Protein AF-A0A081FVK1-F1 (afdb_monomer)

Sequence (205 aa):
MLDRLCRQIAADLSSNRDADVAIDTLIVLAGEDRDAGVCQRLLAALESSSSTSDQTDCDQPPDWQ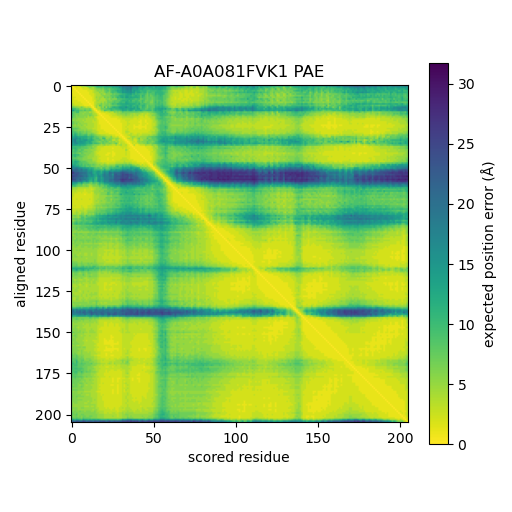GVLQRLEQIEGVFICAPLKGLRKRHLRKGGDRGMRQGRKLWRRVRKTEEVEALHDWRKAVKRSFYQSQLLSDGESGDKDLKALGGCLGDLHDLDMLEQRLNERRRLYWLEDLQWVLPRLQRRRRDLLAQARKLGGRIYFN

Nearest PDB structures (foldseek):
  4k0d-assembly1_B  TM=4.078E-01  e=1.618E+00  Anaeromyxobacter dehalogenans 2CP-C
  5xsj-assembly1_L  TM=3.860E-01  e=2.249E+00  Clostridium beijerinckii NCIMB 8052
  5h5m-assembly2_B  TM=2.829E-01  e=1.778E+00  Caenorhabditis elegans
  8ub3-assembly1_A  TM=2.217E-01  e=1.696E+00  synthetic construct
  1l7c-assembly1_A  TM=1.903E-01  e=3.775E+00  Mus musculus

Solvent-accessible surface area (backbone atoms only — not comparable to full-atom values): 11237 Å² total; per-residue (Å²): 109,67,72,58,49,54,50,49,52,46,59,65,57,38,71,70,49,58,52,51,46,38,51,53,48,49,48,64,69,36,54,89,49,43,84,37,70,57,44,47,53,52,48,52,50,53,51,54,50,55,58,64,81,25,80,86,65,65,85,53,75,62,64,56,67,60,46,49,54,49,50,53,53,50,49,55,52,58,75,69,47,87,59,83,87,72,49,73,67,58,55,49,54,50,49,55,48,35,52,52,50,30,44,54,31,50,59,46,37,76,73,66,68,42,68,68,44,48,51,52,30,33,53,35,32,45,53,45,25,54,52,37,14,71,73,34,90,65,81,57,41,50,64,64,41,47,52,34,33,46,35,42,45,55,44,49,45,48,54,50,37,53,49,53,52,60,79,46,43,88,80,51,58,70,68,46,51,65,58,46,51,60,50,52,55,50,53,44,52,54,37,50,55,51,30,52,53,44,49,46,53,75,62,70,103

Mean predicted aligned error: 6.51 Å

Radius of gyration: 20.15 Å; Cα contacts (8 Å, |Δi|>4): 140; chains: 1; bounding box: 45×27×54 Å

Foldseek 3Di:
DLVVLVVVLCVLVPLVVLLVLLLVLLCVLCPVPCPPPLNVLVNVLSVVVSVPVDVVPPVPRRPVVSNVVSVVVNVVCVVPPPCDPDDPVVLVVVLVVLLVQLLVLLVVCVPPVDPVSLVSNLVSLVVNQVSQCVVVVNPDGDPLSVVLNVLSVSLNSLVSSVVVCVVPVVSHDPVSCVVRVVSSVVSNVVSSVVSSVSSCVSNPD

Organism: NCBI:txid1232683

Secondary structure (DSSP, 8-state):
-HHHHHHHHHHHHHHHHHHHHHHHHHHHHHGGGGGSHHHHHHHHHHHHHHHHS-TTTTSSPP-HHHHHHHHHHHHHHHHT---TT--HHHHHHHHHHHHHHHHHHHHHHHHH--HHHHHHHHHHHHHHHHHHHHHTTTT---HHHHHHHHHHHHHHHHHHHHHHHHHTGGGS-HHHHHHHHHHHHHHHHHHHHHHHHHHHHHHH-

Structure (mmCIF, N/CA/C/O backbone):
data_AF-A0A081FVK1-F1
#
_entry.id   AF-A0A081FVK1-F1
#
loop_
_atom_site.group_PDB
_atom_site.id
_atom_site.type_symbol
_atom_site.label_atom_id
_atom_site.label_alt_id
_atom_site.label_comp_id
_atom_site.label_asym_id
_atom_site.label_entity_id
_atom_site.label_seq_id
_atom_site.pdbx_PDB_ins_code
_atom_site.Cartn_x
_atom_site.Cartn_y
_atom_site.Cartn_z
_atom_site.occupancy
_atom_site.B_iso_or_equiv
_atom_site.auth_seq_id
_atom_site.auth_comp_id
_atom_site.auth_asym_id
_atom_site.auth_atom_id
_atom_site.pdbx_PDB_model_num
ATOM 1 N N . MET A 1 1 ? 21.073 -11.963 -7.057 1.00 71.06 1 MET A N 1
ATOM 2 C CA . MET A 1 1 ? 21.978 -11.069 -6.306 1.00 71.06 1 MET A CA 1
ATOM 3 C C . MET A 1 1 ? 21.295 -9.743 -5.982 1.00 71.06 1 MET A C 1
ATOM 5 O O . MET A 1 1 ? 20.954 -9.566 -4.825 1.00 71.06 1 MET A O 1
ATOM 9 N N . LEU A 1 2 ? 20.986 -8.887 -6.967 1.00 81.38 2 LEU A N 1
ATOM 10 C CA . LEU A 1 2 ? 20.358 -7.570 -6.742 1.00 81.38 2 LEU A CA 1
ATOM 11 C C . LEU A 1 2 ? 19.044 -7.622 -5.931 1.00 81.38 2 LEU A C 1
ATOM 13 O O . LEU A 1 2 ? 18.919 -6.929 -4.934 1.00 81.38 2 LEU A O 1
ATOM 17 N N . ASP A 1 3 ? 18.107 -8.511 -6.289 1.00 83.19 3 ASP A N 1
ATOM 18 C CA . ASP A 1 3 ? 16.835 -8.683 -5.554 1.00 83.19 3 ASP A CA 1
ATOM 19 C C . ASP A 1 3 ? 17.050 -9.048 -4.073 1.00 83.19 3 ASP A C 1
ATOM 21 O O . ASP A 1 3 ? 16.337 -8.557 -3.206 1.00 83.19 3 ASP A O 1
ATOM 25 N N . ARG A 1 4 ? 18.082 -9.845 -3.768 1.00 85.56 4 ARG A N 1
ATOM 26 C CA . ARG A 1 4 ? 18.440 -10.203 -2.388 1.00 85.56 4 ARG A CA 1
ATOM 27 C C . ARG A 1 4 ? 18.993 -8.997 -1.626 1.00 85.56 4 ARG A C 1
ATOM 29 O O . ARG A 1 4 ? 18.578 -8.783 -0.497 1.00 85.56 4 ARG A O 1
ATOM 36 N N . LEU A 1 5 ? 19.882 -8.212 -2.242 1.00 85.56 5 LEU A N 1
ATOM 37 C CA . LEU A 1 5 ? 20.442 -7.000 -1.628 1.00 85.56 5 LEU A CA 1
ATOM 38 C C . LEU A 1 5 ? 19.348 -5.966 -1.335 1.00 85.56 5 LEU A C 1
ATOM 40 O O . LEU A 1 5 ? 19.276 -5.459 -0.221 1.00 85.56 5 LEU A O 1
ATOM 44 N N . CYS A 1 6 ? 18.443 -5.724 -2.291 1.00 85.12 6 CYS A N 1
ATOM 45 C CA . CYS A 1 6 ? 17.310 -4.820 -2.090 1.00 85.12 6 CYS A CA 1
ATOM 46 C C . CYS A 1 6 ? 16.357 -5.309 -0.990 1.00 85.12 6 CYS A C 1
ATOM 48 O O . CYS A 1 6 ? 15.855 -4.495 -0.224 1.00 85.12 6 CYS A O 1
ATOM 50 N N . ARG A 1 7 ? 16.104 -6.623 -0.894 1.00 84.69 7 ARG A N 1
ATOM 51 C CA . ARG A 1 7 ? 15.285 -7.194 0.189 1.00 84.69 7 ARG A CA 1
ATOM 52 C C . ARG A 1 7 ? 15.945 -7.059 1.550 1.00 84.69 7 ARG A C 1
ATOM 54 O O . ARG A 1 7 ? 15.236 -6.798 2.508 1.00 84.69 7 ARG A O 1
ATOM 61 N N . GLN A 1 8 ? 17.262 -7.233 1.620 1.00 83.81 8 GLN A N 1
ATOM 62 C CA . GLN A 1 8 ? 17.999 -7.088 2.868 1.00 83.81 8 GLN A CA 1
ATOM 63 C C . GLN A 1 8 ? 17.937 -5.639 3.355 1.00 83.81 8 GLN A C 1
ATOM 65 O O . GLN A 1 8 ? 17.451 -5.411 4.448 1.00 83.81 8 GLN A O 1
ATOM 70 N N . ILE A 1 9 ? 18.271 -4.666 2.493 1.00 84.56 9 ILE A N 1
ATOM 71 C CA . ILE A 1 9 ? 18.132 -3.235 2.820 1.00 84.56 9 ILE A CA 1
ATOM 72 C C . ILE A 1 9 ? 16.696 -2.903 3.247 1.00 84.56 9 ILE A C 1
ATOM 74 O O . ILE A 1 9 ? 16.495 -2.160 4.197 1.00 84.56 9 ILE A O 1
ATOM 78 N N . ALA A 1 10 ? 15.687 -3.443 2.555 1.00 82.56 10 ALA A N 1
ATOM 79 C CA . ALA A 1 10 ? 14.297 -3.214 2.933 1.00 82.56 10 ALA A CA 1
ATOM 80 C C . ALA A 1 10 ? 13.971 -3.779 4.324 1.00 82.56 10 ALA A C 1
ATOM 82 O O . ALA A 1 10 ? 13.286 -3.100 5.076 1.00 82.56 10 ALA A O 1
ATOM 83 N N . ALA A 1 11 ? 14.464 -4.975 4.662 1.00 78.81 11 ALA A N 1
ATOM 84 C CA . ALA A 1 11 ? 14.271 -5.587 5.975 1.00 78.81 11 ALA A CA 1
ATOM 85 C C . ALA A 1 11 ? 14.956 -4.782 7.089 1.00 78.81 11 ALA A C 1
ATOM 87 O O . ALA A 1 11 ? 14.349 -4.540 8.126 1.00 78.81 11 ALA A O 1
ATOM 88 N N . ASP A 1 12 ? 16.174 -4.297 6.834 1.00 76.50 12 ASP A N 1
ATOM 89 C CA . ASP A 1 12 ? 16.948 -3.490 7.788 1.00 76.50 12 ASP A CA 1
ATOM 90 C C . ASP A 1 12 ? 16.293 -2.120 8.077 1.00 76.50 12 ASP A C 1
ATOM 92 O O . ASP A 1 12 ? 16.660 -1.443 9.032 1.00 76.50 12 ASP A O 1
ATOM 96 N N . LEU A 1 13 ? 15.339 -1.690 7.240 1.00 77.19 13 LEU A N 1
ATOM 97 C CA . LEU A 1 13 ? 14.648 -0.399 7.339 1.00 77.19 13 LEU A CA 1
ATOM 98 C C . LEU A 1 13 ? 13.138 -0.524 7.632 1.00 77.19 13 LEU A C 1
ATOM 100 O O . LEU A 1 13 ? 12.478 0.498 7.824 1.00 77.19 13 LEU A O 1
ATOM 104 N N . SER A 1 14 ? 12.555 -1.731 7.613 1.00 70.44 14 SER A N 1
ATOM 105 C CA . SER A 1 14 ? 11.092 -1.910 7.619 1.00 70.44 14 SER A CA 1
ATOM 106 C C . SER A 1 14 ? 10.449 -1.931 9.003 1.00 70.44 14 SER A C 1
ATOM 108 O O . SER A 1 14 ? 9.295 -1.526 9.114 1.00 70.44 14 SER A O 1
ATOM 110 N N . SER A 1 15 ? 11.158 -2.378 10.044 1.00 64.31 15 SER A N 1
ATOM 111 C CA . SER A 1 15 ? 10.588 -2.562 11.393 1.00 64.31 15 SER A CA 1
ATOM 112 C C . SER A 1 15 ? 9.990 -1.269 11.953 1.00 64.31 15 SER A C 1
ATOM 114 O O . SER A 1 15 ? 8.821 -1.244 12.336 1.00 64.31 15 SER A O 1
ATOM 116 N N . ASN A 1 16 ? 10.739 -0.166 11.874 1.00 66.25 16 ASN A N 1
ATOM 117 C CA . ASN A 1 16 ? 10.268 1.145 12.330 1.00 66.25 16 ASN A CA 1
ATOM 118 C C . ASN A 1 16 ? 9.110 1.664 11.462 1.00 66.25 16 ASN A C 1
ATOM 120 O O . ASN A 1 16 ? 8.178 2.296 11.952 1.00 66.25 16 ASN A O 1
ATOM 124 N N . ARG A 1 17 ? 9.119 1.341 10.164 1.00 76.69 17 ARG A N 1
ATOM 125 C CA . ARG A 1 17 ? 8.126 1.851 9.217 1.00 76.69 17 ARG A CA 1
ATOM 126 C C . ARG A 1 17 ? 6.745 1.230 9.411 1.00 76.69 17 ARG A C 1
ATOM 128 O O . ARG A 1 17 ? 5.752 1.942 9.289 1.00 76.69 17 ARG A O 1
ATOM 135 N N . ASP A 1 18 ? 6.665 -0.069 9.674 1.00 78.19 18 ASP A N 1
ATOM 136 C CA . ASP A 1 18 ? 5.376 -0.762 9.801 1.00 78.19 18 ASP A CA 1
ATOM 137 C C . ASP A 1 18 ? 4.629 -0.335 11.075 1.00 78.19 18 ASP A C 1
ATOM 139 O O . ASP A 1 18 ? 3.395 -0.247 11.086 1.00 78.19 18 ASP A O 1
ATOM 143 N N . ALA A 1 19 ? 5.376 -0.011 12.136 1.00 79.81 19 ALA A N 1
ATOM 144 C CA . ALA A 1 19 ? 4.831 0.551 13.362 1.00 79.81 19 ALA A CA 1
ATOM 145 C C . ALA A 1 19 ? 4.172 1.917 13.126 1.00 79.81 19 ALA A C 1
ATOM 147 O O . ALA A 1 19 ? 3.000 2.089 13.478 1.00 79.81 19 ALA A O 1
ATOM 148 N N . ASP A 1 20 ? 4.899 2.830 12.477 1.00 84.38 20 ASP A N 1
ATOM 149 C CA . ASP A 1 20 ? 4.420 4.168 12.124 1.00 84.38 20 ASP A CA 1
ATOM 150 C C . ASP A 1 20 ? 3.196 4.100 11.205 1.00 84.38 20 ASP A C 1
ATOM 152 O O . ASP A 1 20 ? 2.193 4.772 11.436 1.00 84.38 20 ASP A O 1
ATOM 156 N N . VAL A 1 21 ? 3.226 3.220 10.197 1.00 90.06 21 VAL A N 1
ATOM 157 C CA . VAL A 1 21 ? 2.115 3.053 9.247 1.00 90.06 21 VAL A CA 1
ATOM 158 C C . VAL A 1 21 ? 0.831 2.613 9.952 1.00 90.06 21 VAL A C 1
ATOM 160 O O . VAL A 1 21 ? -0.248 3.086 9.594 1.00 90.06 21 VAL A O 1
ATOM 163 N N . ALA A 1 22 ? 0.906 1.745 10.964 1.00 91.06 22 ALA A N 1
ATOM 164 C CA . ALA A 1 22 ? -0.279 1.336 11.720 1.00 91.06 22 ALA A CA 1
ATOM 165 C C . ALA A 1 22 ? -0.900 2.507 12.507 1.00 91.06 22 ALA A C 1
ATOM 167 O O . ALA A 1 22 ? -2.127 2.637 12.542 1.00 91.06 22 ALA A O 1
ATOM 168 N N . ILE A 1 23 ? -0.062 3.361 13.105 1.00 91.75 23 ILE A N 1
ATOM 169 C CA . ILE A 1 23 ? -0.482 4.568 13.831 1.00 91.75 23 ILE A CA 1
ATOM 170 C C . ILE A 1 23 ? -1.112 5.571 12.859 1.00 91.75 23 ILE A C 1
ATOM 172 O O . ILE A 1 23 ? -2.255 5.982 13.063 1.00 91.75 23 ILE A O 1
ATOM 176 N N . ASP A 1 24 ? -0.426 5.884 11.758 1.00 93.12 24 ASP A N 1
ATOM 177 C CA . ASP A 1 24 ? -0.922 6.780 10.708 1.00 93.12 24 ASP A CA 1
ATOM 178 C C . ASP A 1 24 ? -2.275 6.302 10.163 1.00 93.12 24 ASP A C 1
ATOM 180 O O . ASP A 1 24 ? -3.220 7.081 10.014 1.00 93.12 24 ASP A O 1
ATOM 184 N N . THR A 1 25 ? -2.405 4.995 9.919 1.00 95.75 25 THR A N 1
ATOM 185 C CA . THR A 1 25 ? -3.646 4.388 9.424 1.00 95.75 25 THR A CA 1
ATOM 186 C C . THR A 1 25 ? -4.786 4.546 10.427 1.00 95.75 25 THR A C 1
ATOM 188 O O . THR A 1 25 ? -5.909 4.870 10.030 1.00 95.75 25 THR A O 1
ATOM 191 N N . LEU A 1 26 ? -4.525 4.359 11.725 1.00 95.25 26 LEU A N 1
ATOM 192 C CA . LEU A 1 26 ? -5.528 4.563 12.769 1.00 95.25 26 LEU A CA 1
ATOM 193 C C . LEU A 1 26 ? -5.962 6.032 12.857 1.00 95.25 26 LEU A C 1
ATOM 195 O O . LEU A 1 26 ? -7.160 6.298 12.939 1.00 95.25 26 LEU A O 1
ATOM 199 N N . ILE A 1 27 ? -5.020 6.977 12.781 1.00 94.00 27 ILE A N 1
ATOM 200 C CA . ILE A 1 27 ? -5.316 8.418 12.779 1.00 94.00 27 ILE A CA 1
ATOM 201 C C . ILE A 1 27 ? -6.214 8.776 11.589 1.00 94.00 27 ILE A C 1
ATOM 203 O O . ILE A 1 27 ? -7.228 9.460 11.752 1.00 94.00 27 ILE A O 1
ATOM 207 N N . VAL A 1 28 ? -5.891 8.268 10.396 1.00 93.62 28 VAL A N 1
ATOM 208 C CA . VAL A 1 28 ? -6.705 8.471 9.188 1.00 93.62 28 VAL A CA 1
ATOM 209 C C . VAL A 1 28 ? -8.102 7.859 9.341 1.00 93.62 28 VAL A C 1
ATOM 211 O O . VAL A 1 28 ? -9.082 8.469 8.912 1.00 93.62 28 VAL A O 1
ATOM 214 N N . LEU A 1 29 ? -8.220 6.675 9.952 1.00 93.94 29 LEU A N 1
ATOM 215 C CA . LEU A 1 29 ? -9.514 6.036 10.220 1.00 93.94 29 LEU A CA 1
ATOM 216 C C . LEU A 1 29 ? -10.356 6.794 11.249 1.00 93.94 29 LEU A C 1
ATOM 218 O O . LEU A 1 29 ? -11.585 6.777 11.149 1.00 93.94 29 LEU A O 1
ATOM 222 N N . ALA A 1 30 ? -9.713 7.415 12.235 1.00 91.81 30 ALA A N 1
ATOM 223 C CA . ALA A 1 30 ? -10.388 8.182 13.268 1.00 91.81 30 ALA A CA 1
ATOM 224 C C . ALA A 1 30 ? -10.959 9.495 12.721 1.00 91.81 30 ALA A C 1
ATOM 226 O O . ALA A 1 30 ? -12.074 9.869 13.080 1.00 91.81 30 ALA A O 1
ATOM 227 N N . GLY A 1 31 ? -10.240 10.168 11.817 1.00 91.31 31 GLY A N 1
ATOM 228 C CA . GLY A 1 31 ? -10.695 11.426 11.226 1.00 91.31 31 GLY A CA 1
ATOM 229 C C . GLY A 1 31 ? -10.989 12.476 12.302 1.00 91.31 31 GLY A C 1
ATOM 230 O O . GLY A 1 31 ? -10.109 12.831 13.083 1.00 91.31 31 GLY A O 1
ATOM 231 N N . GLU A 1 32 ? -12.230 12.961 12.354 1.00 84.19 32 GLU A N 1
ATOM 232 C CA . GLU A 1 32 ? -12.688 13.925 13.369 1.00 84.19 32 GLU A CA 1
ATOM 233 C C . GLU A 1 32 ? -12.761 13.320 14.784 1.00 84.19 32 GLU A C 1
ATOM 235 O O . GLU A 1 32 ? -12.601 14.038 15.766 1.00 84.19 32 GLU A O 1
ATOM 240 N N . ASP A 1 33 ? -12.903 11.995 14.908 1.00 85.25 33 ASP A N 1
ATOM 241 C CA . ASP A 1 33 ? -12.960 11.286 16.194 1.00 85.25 33 ASP A CA 1
ATOM 242 C C . ASP A 1 33 ? -11.560 11.016 16.794 1.00 85.25 33 ASP A C 1
ATOM 244 O O . ASP A 1 33 ? -11.436 10.268 17.767 1.00 85.25 33 ASP A O 1
ATOM 248 N N . ARG A 1 34 ? -10.475 11.571 16.234 1.00 78.44 34 ARG A N 1
ATOM 249 C CA . ARG A 1 34 ? -9.092 11.287 16.686 1.00 78.44 34 ARG A CA 1
ATOM 250 C C . ARG A 1 34 ? -8.833 11.633 18.158 1.00 78.44 34 ARG A C 1
ATOM 252 O O . ARG A 1 34 ? -8.008 10.998 18.813 1.00 78.44 34 ARG A O 1
ATOM 259 N N . ASP A 1 35 ? -9.552 12.625 18.674 1.00 78.00 35 ASP A N 1
ATOM 260 C CA . ASP A 1 35 ? -9.422 13.104 20.052 1.00 78.00 35 ASP A CA 1
ATOM 261 C C . ASP A 1 35 ? -10.379 12.362 21.006 1.00 78.00 35 ASP A C 1
ATOM 263 O O . ASP A 1 35 ? -10.388 12.601 22.214 1.00 78.00 35 ASP A O 1
ATOM 267 N N . ALA A 1 36 ? -11.171 11.411 20.493 1.00 85.44 36 ALA A N 1
ATOM 268 C CA . ALA A 1 36 ? -11.995 10.545 21.321 1.00 85.44 36 ALA A CA 1
ATOM 269 C C . ALA A 1 36 ? -11.118 9.619 22.177 1.00 85.44 36 ALA A C 1
ATOM 271 O O . ALA A 1 36 ? -10.140 9.038 21.700 1.00 85.44 36 ALA A O 1
ATOM 272 N N . GLY A 1 37 ? -11.523 9.396 23.433 1.00 90.12 37 GLY A N 1
ATOM 273 C CA . GLY A 1 37 ? -10.771 8.555 24.373 1.00 90.12 37 GLY A CA 1
ATOM 274 C C . GLY A 1 37 ? -10.502 7.134 23.860 1.00 90.12 37 GLY A C 1
ATOM 275 O O . GLY A 1 37 ? -9.450 6.574 24.148 1.00 90.12 37 GLY A O 1
ATOM 276 N N . VAL A 1 38 ? -11.403 6.578 23.042 1.00 91.25 38 VAL A N 1
ATOM 277 C CA . VAL A 1 38 ? -11.218 5.276 22.376 1.00 91.25 38 VAL A CA 1
ATOM 278 C C . VAL A 1 38 ? -10.015 5.291 21.425 1.00 91.25 38 VAL A C 1
ATOM 280 O O . VAL A 1 38 ? -9.183 4.386 21.463 1.00 91.25 38 VAL A O 1
ATOM 283 N N . CYS A 1 39 ? -9.889 6.329 20.592 1.00 91.75 39 CYS A N 1
ATOM 284 C CA . CYS A 1 39 ? -8.777 6.460 19.651 1.00 91.75 39 CYS A CA 1
ATOM 285 C C . CYS A 1 39 ? -7.450 6.634 20.398 1.00 91.75 39 CYS A C 1
ATOM 287 O O . CYS A 1 39 ? -6.473 5.964 20.078 1.00 91.75 39 CYS A O 1
ATOM 289 N N . GLN A 1 40 ? -7.433 7.462 21.444 1.00 92.69 40 GLN A N 1
ATOM 290 C CA . GLN A 1 40 ? -6.241 7.689 22.266 1.00 92.69 40 GLN A CA 1
ATOM 291 C C . GLN A 1 40 ? -5.762 6.413 22.973 1.00 92.69 40 GLN A C 1
ATOM 293 O O . GLN A 1 40 ? -4.566 6.131 22.992 1.00 92.69 40 GLN A O 1
ATOM 298 N N . ARG A 1 41 ? -6.680 5.582 23.490 1.00 93.88 41 ARG A N 1
ATOM 299 C CA . ARG A 1 41 ? -6.323 4.271 24.063 1.00 93.88 41 ARG A CA 1
ATOM 300 C C . ARG A 1 41 ? -5.727 3.322 23.028 1.00 93.88 41 ARG A C 1
ATOM 302 O O . ARG A 1 41 ? -4.741 2.649 23.321 1.00 93.88 41 ARG A O 1
ATOM 309 N N . LEU A 1 42 ? -6.305 3.271 21.827 1.00 93.19 42 LEU A N 1
ATOM 310 C CA . LEU A 1 42 ? -5.787 2.449 20.732 1.00 93.19 42 LEU A CA 1
ATOM 311 C C . LEU A 1 42 ? -4.393 2.908 20.281 1.00 93.19 42 LEU A C 1
ATOM 313 O O . LEU A 1 42 ? -3.523 2.061 20.084 1.00 93.19 42 LEU A O 1
ATOM 317 N N . LEU A 1 43 ? -4.172 4.221 20.164 1.00 92.25 43 LEU A N 1
ATOM 318 C CA . LEU A 1 43 ? -2.869 4.806 19.834 1.00 92.25 43 LEU A CA 1
ATOM 319 C C . LEU A 1 43 ? -1.825 4.442 20.891 1.00 92.25 43 LEU A C 1
ATOM 321 O O . LEU A 1 43 ? -0.825 3.812 20.557 1.00 92.25 43 LEU A O 1
ATOM 325 N N . ALA A 1 44 ? -2.115 4.702 22.167 1.00 90.69 44 ALA A N 1
ATOM 326 C CA . ALA A 1 44 ? -1.212 4.372 23.268 1.00 90.69 44 ALA A CA 1
ATOM 327 C C . ALA A 1 44 ? -0.875 2.869 23.317 1.00 90.69 44 ALA A C 1
ATOM 329 O O . ALA A 1 44 ? 0.269 2.483 23.572 1.00 90.69 44 ALA A O 1
ATOM 330 N N . ALA A 1 45 ? -1.852 1.998 23.043 1.00 90.06 45 ALA A N 1
ATOM 331 C CA . ALA A 1 45 ? -1.634 0.555 22.985 1.00 90.06 45 ALA A CA 1
ATOM 332 C C . ALA A 1 45 ? -0.759 0.129 21.791 1.00 90.06 45 ALA A C 1
ATOM 334 O O . ALA A 1 45 ? 0.046 -0.797 21.930 1.00 90.06 45 ALA A O 1
ATOM 335 N N . LEU A 1 46 ? -0.892 0.784 20.629 1.00 88.88 46 LEU A N 1
ATOM 336 C CA . LEU A 1 46 ? -0.040 0.557 19.456 1.00 88.88 46 LEU A CA 1
ATOM 337 C C . LEU A 1 46 ? 1.389 1.068 19.681 1.00 88.88 46 LEU A C 1
ATOM 339 O O . LEU A 1 46 ? 2.329 0.347 19.354 1.00 88.88 46 LEU A O 1
ATOM 343 N N . GLU A 1 47 ? 1.554 2.240 20.289 1.00 87.88 47 GLU A N 1
ATOM 344 C CA . GLU A 1 47 ? 2.855 2.826 20.643 1.00 87.88 47 GLU A CA 1
ATOM 345 C C . GLU A 1 47 ? 3.597 1.955 21.661 1.00 87.88 47 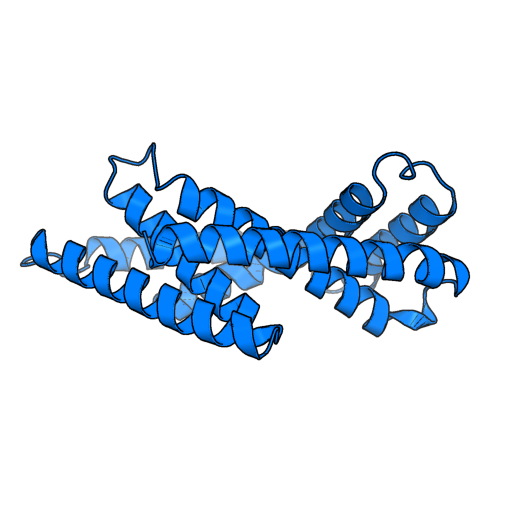GLU A C 1
ATOM 347 O O . GLU A 1 47 ? 4.711 1.505 21.399 1.00 87.88 47 GLU A O 1
ATOM 352 N N . SER A 1 48 ? 2.938 1.595 22.768 1.00 83.31 48 SER A N 1
ATOM 353 C CA . SER A 1 48 ? 3.517 0.719 23.803 1.00 83.31 48 SER A CA 1
ATOM 354 C C . SER A 1 48 ? 3.913 -0.646 23.232 1.00 83.31 48 SER A C 1
ATOM 356 O O . SER A 1 48 ? 4.919 -1.248 23.608 1.00 83.31 48 SER A O 1
ATOM 358 N N . SER A 1 49 ? 3.120 -1.137 22.280 1.00 75.38 49 SER A N 1
ATOM 359 C CA . SER A 1 49 ? 3.377 -2.370 21.544 1.00 75.38 49 SER A CA 1
ATOM 360 C C . SER A 1 49 ? 4.613 -2.286 20.651 1.00 75.38 49 SER A C 1
ATOM 362 O O . SER A 1 49 ? 5.308 -3.296 20.508 1.00 75.38 49 SER A O 1
ATOM 364 N N . SER A 1 50 ? 4.867 -1.125 20.047 1.00 70.19 50 SER A N 1
ATOM 365 C CA . SER A 1 50 ? 6.073 -0.854 19.264 1.00 70.19 50 SER A CA 1
ATOM 366 C C . SER A 1 50 ? 7.300 -0.727 20.168 1.00 70.19 50 SER A C 1
ATOM 368 O O . SER A 1 50 ? 8.350 -1.209 19.803 1.00 70.19 50 SER A O 1
ATOM 370 N N . SER A 1 51 ? 7.177 -0.200 21.389 1.00 61.47 51 SER A N 1
ATOM 371 C CA . SER A 1 51 ? 8.314 -0.124 22.324 1.00 61.47 51 SER A CA 1
ATOM 372 C C . SER A 1 51 ? 8.666 -1.463 22.994 1.00 61.47 51 SER A C 1
ATOM 374 O O . SER A 1 51 ? 9.811 -1.691 23.368 1.00 61.47 51 SER A O 1
ATOM 376 N N . THR A 1 52 ? 7.690 -2.364 23.183 1.00 55.44 52 THR A N 1
ATOM 377 C CA . THR A 1 52 ? 7.883 -3.599 23.981 1.00 55.44 52 THR A CA 1
ATOM 378 C C . THR A 1 52 ? 8.347 -4.802 23.154 1.00 55.44 52 THR A C 1
ATOM 380 O O . THR A 1 52 ? 9.055 -5.662 23.667 1.00 55.44 52 THR A O 1
ATOM 383 N N . SER A 1 53 ? 7.974 -4.886 21.871 1.00 50.72 53 SER A N 1
ATOM 384 C CA . SER A 1 53 ? 8.328 -6.035 21.000 1.00 50.72 53 SER A CA 1
ATOM 385 C C . SER A 1 53 ? 9.789 -6.010 20.526 1.00 50.72 53 SER A C 1
ATOM 387 O O . SER A 1 53 ? 10.218 -6.883 19.784 1.00 50.72 53 SER A O 1
ATOM 389 N N . ASP A 1 54 ? 10.512 -4.977 20.935 1.00 46.19 54 ASP A N 1
ATOM 390 C CA . ASP A 1 54 ? 11.444 -4.266 20.067 1.00 46.19 54 ASP A CA 1
ATOM 391 C C . ASP A 1 54 ? 12.669 -3.778 20.886 1.00 46.19 54 ASP A C 1
ATOM 393 O O . ASP A 1 54 ? 13.740 -3.513 20.343 1.00 46.19 54 ASP A O 1
ATOM 397 N N . GLN A 1 55 ? 12.582 -3.872 22.225 1.00 42.78 55 GLN A N 1
ATOM 398 C CA . GLN A 1 55 ? 13.667 -3.701 23.209 1.00 42.78 55 GLN A CA 1
ATOM 399 C C . GLN A 1 55 ? 14.869 -4.647 23.030 1.00 42.78 55 GLN A C 1
ATOM 401 O O . GLN A 1 55 ? 15.822 -4.568 23.801 1.00 42.78 55 GLN A O 1
ATOM 406 N N . THR A 1 56 ? 14.852 -5.549 22.044 1.00 45.28 56 THR A N 1
ATOM 407 C CA . THR A 1 56 ? 16.016 -6.388 21.711 1.00 45.28 56 THR A CA 1
ATOM 408 C C . THR A 1 56 ? 16.647 -6.082 20.347 1.00 45.28 56 THR A C 1
ATOM 410 O O . THR A 1 56 ? 17.741 -6.585 20.122 1.00 45.28 56 THR A O 1
ATOM 413 N N . ASP A 1 57 ? 16.038 -5.263 19.469 1.00 45.47 57 ASP A N 1
ATOM 414 C CA . ASP A 1 57 ? 16.578 -5.038 18.106 1.00 45.47 57 ASP A CA 1
ATOM 415 C C . ASP A 1 57 ? 16.248 -3.666 17.454 1.00 45.47 57 ASP A C 1
ATOM 417 O O . ASP A 1 57 ? 16.986 -3.234 16.574 1.00 45.47 57 ASP A O 1
ATOM 421 N N . CYS A 1 58 ? 15.197 -2.928 17.859 1.00 47.81 58 CYS A N 1
ATOM 422 C CA . CYS A 1 58 ? 14.761 -1.712 17.134 1.00 47.81 58 CYS A CA 1
ATOM 423 C C . CYS A 1 58 ? 15.327 -0.376 17.650 1.00 47.81 58 CYS A C 1
ATOM 425 O O . CYS A 1 58 ? 15.348 0.606 16.909 1.00 47.81 58 CYS A O 1
ATOM 427 N N . ASP A 1 59 ? 15.801 -0.335 18.901 1.00 50.44 59 ASP A N 1
ATOM 428 C CA . ASP A 1 59 ? 16.455 0.850 19.483 1.00 50.44 59 ASP A CA 1
ATOM 429 C C . ASP A 1 59 ? 17.922 0.968 19.040 1.00 50.44 59 ASP A C 1
ATOM 431 O O . ASP A 1 59 ? 18.589 1.974 19.301 1.00 50.44 59 ASP A O 1
ATOM 435 N N . GLN A 1 60 ? 18.448 -0.056 18.360 1.00 58.72 60 GLN A N 1
ATOM 436 C CA . GLN A 1 60 ? 19.698 0.089 17.637 1.00 58.72 60 GLN A CA 1
ATOM 437 C C . GLN A 1 60 ? 19.402 0.841 16.337 1.00 58.72 60 GLN A C 1
ATOM 439 O O . GLN A 1 60 ? 18.554 0.401 15.555 1.00 58.72 60 GLN A O 1
ATOM 444 N N . PRO A 1 61 ? 20.082 1.973 16.070 1.00 66.25 61 PRO A N 1
ATOM 445 C CA . PRO A 1 61 ? 19.997 2.583 14.754 1.00 66.25 61 PRO A CA 1
ATOM 446 C C . PRO A 1 61 ? 20.335 1.516 13.702 1.00 66.25 61 PRO A C 1
ATOM 448 O O . PRO A 1 61 ? 21.199 0.672 13.972 1.00 66.25 61 PRO A O 1
ATOM 451 N N . PRO A 1 62 ? 19.693 1.541 12.517 1.00 74.81 62 PRO A N 1
ATOM 452 C CA . PRO A 1 62 ? 20.035 0.618 11.446 1.00 74.81 62 PRO A CA 1
ATOM 453 C C . PRO A 1 62 ? 21.550 0.570 11.252 1.00 74.81 62 PRO A C 1
ATOM 455 O O . PRO A 1 62 ? 22.219 1.596 11.404 1.00 74.81 62 PRO A O 1
ATOM 458 N N . ASP A 1 63 ? 22.093 -0.594 10.889 1.00 84.25 63 ASP A N 1
ATOM 459 C CA . ASP A 1 63 ? 23.496 -0.717 10.486 1.00 84.25 63 ASP A CA 1
ATOM 460 C C . ASP A 1 63 ? 23.731 0.097 9.202 1.00 84.25 63 ASP A C 1
ATOM 462 O O . ASP A 1 63 ? 23.693 -0.416 8.080 1.00 84.25 63 ASP A O 1
ATOM 466 N N . TRP A 1 64 ? 23.931 1.407 9.367 1.00 86.56 64 TRP A N 1
ATOM 467 C CA . TRP A 1 64 ? 24.074 2.362 8.277 1.00 86.56 64 TRP A CA 1
ATOM 468 C C . TRP A 1 64 ? 25.290 2.038 7.425 1.00 86.56 64 TRP A C 1
ATOM 470 O O . TRP A 1 64 ? 25.249 2.218 6.210 1.00 86.56 64 TRP A O 1
ATOM 480 N N . GLN A 1 65 ? 26.350 1.511 8.040 1.00 89.56 65 GLN A N 1
ATOM 481 C CA . GLN A 1 65 ? 27.541 1.089 7.321 1.00 89.56 65 GLN A CA 1
ATOM 482 C C . GLN A 1 65 ? 27.238 -0.114 6.424 1.00 89.56 65 GLN A C 1
ATOM 484 O O . GLN A 1 65 ? 27.584 -0.098 5.241 1.00 89.56 65 GLN A O 1
ATOM 489 N N . GLY A 1 66 ? 26.529 -1.120 6.934 1.00 88.81 66 GLY A N 1
ATOM 490 C CA . GLY A 1 66 ? 26.070 -2.247 6.130 1.00 88.81 66 GLY A CA 1
ATOM 491 C C . GLY A 1 66 ? 25.088 -1.839 5.031 1.00 88.81 66 GLY A C 1
ATOM 492 O O . GLY A 1 66 ? 25.191 -2.341 3.909 1.00 88.81 66 GLY A O 1
ATOM 493 N N . VAL A 1 67 ? 24.156 -0.922 5.310 1.00 89.44 67 VAL A N 1
ATOM 494 C CA . VAL A 1 67 ? 23.218 -0.391 4.305 1.00 89.44 67 VAL A CA 1
ATOM 495 C C . VAL A 1 67 ? 23.979 0.327 3.190 1.00 89.44 67 VAL A C 1
ATOM 497 O O . VAL A 1 67 ? 23.742 0.028 2.018 1.00 89.44 67 VAL A O 1
ATOM 500 N N . LEU A 1 68 ? 24.928 1.206 3.530 1.00 92.12 68 LEU A N 1
ATOM 501 C CA . LEU A 1 68 ? 25.788 1.899 2.563 1.00 92.12 68 LEU A CA 1
ATOM 502 C C . LEU A 1 68 ? 26.589 0.908 1.715 1.00 92.12 68 LEU A C 1
ATOM 504 O O . LEU A 1 68 ? 26.537 0.976 0.490 1.00 92.12 68 LEU A O 1
ATOM 508 N N . GLN A 1 69 ? 27.221 -0.087 2.339 1.00 92.50 69 GLN A N 1
ATOM 509 C CA . GLN A 1 69 ? 27.971 -1.115 1.618 1.00 92.50 69 GLN A CA 1
ATOM 510 C C . GLN A 1 69 ? 27.079 -1.905 0.643 1.00 92.50 69 GLN A C 1
ATOM 512 O O . GLN A 1 69 ? 27.489 -2.239 -0.471 1.00 92.50 69 GLN A O 1
ATOM 517 N N . ARG A 1 70 ? 25.833 -2.213 1.028 1.00 92.69 70 ARG A N 1
ATOM 518 C CA . ARG A 1 70 ? 24.867 -2.880 0.139 1.00 92.69 70 ARG A CA 1
ATOM 519 C C . ARG A 1 70 ? 24.421 -1.967 -1.010 1.00 92.69 70 ARG A C 1
ATOM 521 O O . ARG A 1 70 ? 24.228 -2.466 -2.120 1.00 92.69 70 ARG A O 1
ATOM 528 N N . LEU A 1 71 ? 24.275 -0.661 -0.778 1.00 92.31 71 LEU A N 1
ATOM 529 C CA . LEU A 1 71 ? 23.976 0.320 -1.827 1.00 92.31 71 LEU A CA 1
ATOM 530 C C . LEU A 1 71 ? 25.129 0.442 -2.833 1.00 92.31 71 LEU A C 1
ATOM 532 O O . LEU A 1 71 ? 24.876 0.377 -4.034 1.00 92.31 71 LEU A O 1
ATOM 536 N N . GLU A 1 72 ? 26.376 0.502 -2.368 1.00 93.50 72 GLU A N 1
ATOM 537 C CA . GLU A 1 72 ? 27.574 0.504 -3.224 1.00 93.50 72 GLU A CA 1
ATOM 538 C C . GLU A 1 72 ? 27.660 -0.768 -4.085 1.00 93.50 72 GLU A C 1
ATOM 540 O O . GLU A 1 72 ? 27.963 -0.716 -5.278 1.00 93.50 72 GLU A O 1
ATOM 545 N N . GLN A 1 73 ? 27.319 -1.934 -3.522 1.00 91.44 73 GLN A N 1
ATOM 546 C CA . GLN A 1 73 ? 27.240 -3.182 -4.292 1.00 91.44 73 GLN A CA 1
ATOM 547 C C . GLN A 1 73 ? 26.163 -3.123 -5.384 1.00 91.44 73 GLN A C 1
ATOM 549 O O . GLN A 1 73 ? 26.375 -3.623 -6.491 1.00 91.44 73 GLN A O 1
ATOM 554 N N . ILE A 1 74 ? 25.002 -2.534 -5.086 1.00 90.75 74 ILE A N 1
ATOM 555 C CA . ILE A 1 74 ? 23.931 -2.333 -6.068 1.00 90.75 74 ILE A CA 1
ATOM 556 C C . ILE A 1 74 ? 24.408 -1.394 -7.181 1.00 90.75 74 ILE A C 1
ATOM 558 O O . ILE A 1 74 ? 24.219 -1.710 -8.358 1.00 90.75 74 ILE A O 1
ATOM 562 N N . GLU A 1 75 ? 25.052 -0.284 -6.827 1.00 91.38 75 GLU A N 1
ATOM 563 C CA . GLU A 1 75 ? 25.617 0.672 -7.779 1.00 91.38 75 GLU A CA 1
ATOM 564 C C . GLU A 1 75 ? 26.646 0.003 -8.700 1.00 91.38 75 GLU A C 1
ATOM 566 O O . GLU A 1 75 ? 26.525 0.093 -9.924 1.00 91.38 75 GLU A O 1
ATOM 571 N N . GLY A 1 76 ? 27.583 -0.769 -8.142 1.00 88.94 76 GLY A N 1
ATOM 572 C CA . GLY A 1 76 ? 28.575 -1.516 -8.917 1.00 88.94 76 GLY A CA 1
ATOM 573 C C . GLY A 1 76 ? 27.946 -2.496 -9.917 1.00 88.94 76 GLY A C 1
ATOM 574 O O . GLY A 1 76 ? 28.411 -2.616 -11.053 1.00 88.94 76 GLY A O 1
ATOM 575 N N . VAL A 1 77 ? 26.840 -3.154 -9.547 1.00 87.62 77 VAL A N 1
ATOM 576 C CA . VAL A 1 77 ? 26.076 -4.014 -10.470 1.00 87.62 77 VAL A CA 1
ATOM 577 C C . VAL A 1 77 ? 25.452 -3.203 -11.611 1.00 87.62 77 VAL A C 1
ATOM 579 O O . VAL A 1 77 ? 25.442 -3.675 -12.749 1.00 87.62 77 VAL A O 1
ATOM 582 N N . PHE A 1 78 ? 24.935 -2.001 -11.339 1.00 84.62 78 PHE A N 1
ATOM 583 C CA . PHE A 1 78 ? 24.333 -1.142 -12.362 1.00 84.62 78 PHE A CA 1
ATOM 584 C C . PHE A 1 78 ? 25.363 -0.530 -13.315 1.00 84.62 78 PHE A C 1
ATOM 586 O O . PHE A 1 78 ? 25.114 -0.511 -14.521 1.00 84.62 78 PHE A O 1
ATOM 593 N N . ILE A 1 79 ? 26.520 -0.094 -12.812 1.00 86.00 79 ILE A N 1
ATOM 594 C CA . ILE A 1 79 ? 27.621 0.439 -13.632 1.00 86.00 79 ILE A CA 1
ATOM 595 C C . ILE A 1 79 ? 28.104 -0.615 -14.636 1.00 86.00 79 ILE A C 1
ATOM 597 O O . ILE 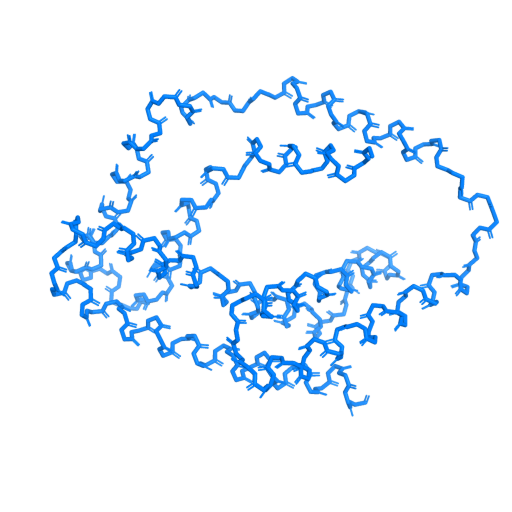A 1 79 ? 28.320 -0.319 -15.811 1.00 86.00 79 ILE A O 1
ATOM 601 N N . CYS A 1 80 ? 28.212 -1.867 -14.192 1.00 84.75 80 CYS A N 1
ATOM 602 C CA . CYS A 1 80 ? 28.652 -2.987 -15.020 1.00 84.75 80 CYS A CA 1
ATOM 603 C C . CYS A 1 80 ? 27.510 -3.665 -15.797 1.00 84.75 80 CYS A C 1
ATOM 605 O O . CYS A 1 80 ? 27.729 -4.696 -16.443 1.00 84.75 80 CYS A O 1
ATOM 607 N N . ALA A 1 81 ? 26.283 -3.136 -15.741 1.00 83.38 81 ALA A N 1
ATOM 608 C CA . ALA A 1 81 ? 25.142 -3.775 -16.378 1.00 83.38 81 ALA A CA 1
ATOM 609 C C . ALA A 1 81 ? 25.311 -3.783 -17.910 1.00 83.38 81 ALA A C 1
ATOM 611 O O . ALA A 1 81 ? 25.586 -2.742 -18.517 1.00 83.38 81 ALA A O 1
ATOM 612 N N . PRO A 1 82 ? 25.092 -4.926 -18.589 1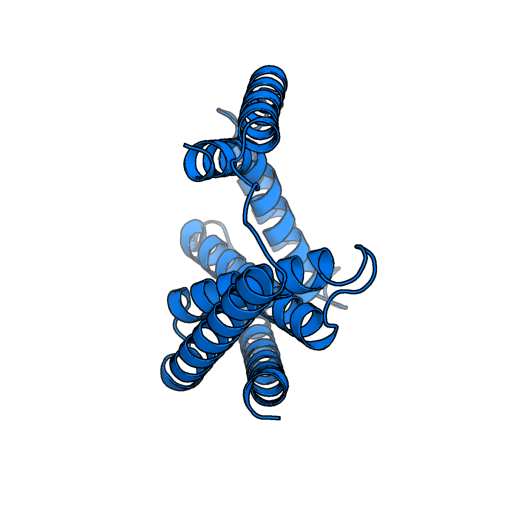.00 82.25 82 PRO A N 1
ATOM 613 C CA . PRO A 1 82 ? 25.189 -5.008 -20.040 1.00 82.25 82 PRO A CA 1
ATOM 614 C C . PRO A 1 82 ? 23.963 -4.347 -20.685 1.00 82.25 82 PRO A C 1
ATOM 616 O O . PRO A 1 82 ? 23.026 -5.005 -21.134 1.00 82.25 82 PRO A O 1
ATOM 619 N N . LEU A 1 83 ? 23.962 -3.015 -20.736 1.00 83.31 83 LEU A N 1
ATOM 620 C CA . LEU A 1 83 ? 22.909 -2.228 -21.381 1.00 83.31 83 LEU A CA 1
ATOM 621 C C . LEU A 1 83 ? 23.123 -2.122 -22.900 1.00 83.31 83 LEU A C 1
ATOM 623 O O . LEU A 1 83 ? 22.206 -1.763 -23.645 1.00 83.31 83 LEU A O 1
ATOM 627 N N . LYS A 1 84 ? 24.325 -2.471 -23.380 1.00 83.94 84 LYS A N 1
ATOM 628 C CA . LYS A 1 84 ? 24.684 -2.456 -24.802 1.00 83.94 84 LYS A CA 1
ATOM 629 C C . LYS A 1 84 ? 23.739 -3.371 -25.588 1.00 83.94 84 LYS A C 1
ATOM 631 O O . LYS A 1 84 ? 23.648 -4.567 -25.337 1.00 83.94 84 LYS A O 1
ATOM 636 N N . GLY A 1 85 ? 23.023 -2.797 -26.554 1.00 84.75 85 GLY A N 1
ATOM 637 C CA . GLY A 1 85 ? 22.040 -3.514 -27.377 1.00 84.75 85 GLY A CA 1
ATOM 638 C C . GLY A 1 85 ? 20.586 -3.385 -26.908 1.00 84.75 85 GLY A C 1
ATOM 639 O O . GLY A 1 85 ? 19.675 -3.778 -27.649 1.00 84.75 85 GLY A O 1
ATOM 640 N N . LEU A 1 86 ? 20.327 -2.772 -25.745 1.00 87.81 86 LEU A N 1
ATOM 641 C CA . LEU A 1 86 ? 18.979 -2.331 -25.396 1.00 87.81 86 LEU A CA 1
ATOM 642 C C . LEU A 1 86 ? 18.515 -1.235 -26.362 1.00 87.81 86 LEU A C 1
ATOM 644 O O . LEU A 1 86 ? 19.268 -0.372 -26.798 1.00 87.81 86 LEU A O 1
ATOM 648 N N . ARG A 1 87 ? 17.243 -1.309 -26.750 1.00 89.50 87 ARG A N 1
ATOM 649 C CA . ARG A 1 87 ? 16.607 -0.405 -27.712 1.00 89.50 87 ARG A CA 1
ATOM 650 C C . ARG A 1 87 ? 15.224 -0.049 -27.188 1.00 89.50 87 ARG A C 1
ATOM 652 O O . ARG A 1 87 ? 14.634 -0.838 -26.447 1.00 89.50 87 ARG A O 1
ATOM 659 N N . LYS A 1 88 ? 14.649 1.064 -27.655 1.00 86.50 88 LYS A N 1
ATOM 660 C CA . LYS A 1 88 ? 13.302 1.533 -27.258 1.00 86.50 88 LYS A CA 1
ATOM 661 C C . LYS A 1 88 ? 12.223 0.436 -27.333 1.00 86.50 88 LYS A C 1
ATOM 663 O O . LYS A 1 88 ? 11.375 0.338 -26.452 1.00 86.50 88 LYS A O 1
ATOM 668 N N . ARG A 1 89 ? 12.292 -0.464 -28.326 1.00 88.62 89 ARG A N 1
ATOM 669 C CA . ARG A 1 89 ? 11.370 -1.614 -28.450 1.00 88.62 89 ARG A CA 1
ATOM 670 C C . ARG A 1 89 ? 11.411 -2.585 -27.260 1.00 88.62 89 ARG A C 1
ATOM 672 O O . ARG A 1 89 ? 10.393 -3.192 -26.947 1.00 88.62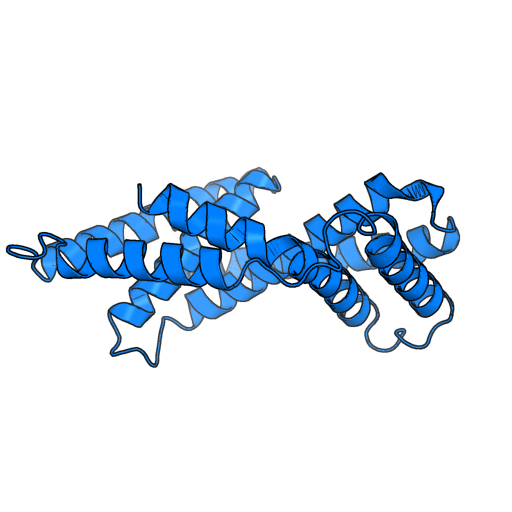 89 ARG A O 1
ATOM 679 N N . HIS A 1 90 ? 12.566 -2.755 -26.612 1.00 91.00 90 HIS A N 1
ATOM 680 C CA . HIS A 1 90 ? 12.715 -3.651 -25.463 1.00 91.00 90 HIS A CA 1
ATOM 681 C C . HIS A 1 90 ? 12.039 -3.044 -24.228 1.00 91.00 90 HIS A C 1
ATOM 683 O O . HIS A 1 90 ? 11.331 -3.756 -23.519 1.00 91.00 90 HIS A O 1
ATOM 689 N N . LEU A 1 91 ? 12.164 -1.723 -24.046 1.00 87.69 91 LEU A N 1
ATOM 690 C CA . LEU A 1 91 ? 11.461 -0.968 -23.004 1.00 87.69 91 LEU A CA 1
ATOM 691 C C . LEU A 1 91 ? 9.941 -1.031 -23.202 1.00 87.69 91 LEU A C 1
ATOM 693 O O . LEU A 1 91 ? 9.221 -1.399 -22.274 1.00 87.69 91 LEU A O 1
ATOM 697 N N . ARG A 1 92 ? 9.462 -0.793 -24.433 1.00 87.38 92 ARG A N 1
ATOM 698 C CA . ARG A 1 92 ? 8.036 -0.926 -24.784 1.00 87.38 92 ARG A CA 1
ATOM 699 C C . ARG A 1 92 ? 7.505 -2.327 -24.481 1.00 87.38 92 ARG A C 1
ATOM 701 O O . ARG A 1 92 ? 6.532 -2.466 -23.753 1.00 87.38 92 ARG A O 1
ATOM 708 N N . LYS A 1 93 ? 8.205 -3.374 -24.937 1.00 90.94 93 LYS A N 1
ATOM 709 C CA . LYS A 1 93 ? 7.832 -4.774 -24.663 1.00 90.94 93 LYS A CA 1
ATOM 710 C C . LYS A 1 93 ? 7.767 -5.078 -23.159 1.00 90.94 93 LYS A C 1
ATOM 712 O O . LYS A 1 93 ? 6.916 -5.862 -22.733 1.00 90.94 93 LYS A O 1
ATOM 717 N N . GLY A 1 94 ? 8.664 -4.485 -22.367 1.00 90.12 94 GLY A N 1
ATOM 718 C CA . GLY A 1 94 ? 8.631 -4.553 -20.906 1.00 90.12 94 GLY A CA 1
ATOM 719 C C . GLY A 1 94 ? 7.374 -3.903 -20.324 1.00 90.12 94 GLY A C 1
ATOM 720 O O . GLY A 1 94 ? 6.686 -4.537 -19.526 1.00 90.12 94 GLY A O 1
ATOM 721 N N . GLY A 1 95 ? 7.033 -2.699 -20.793 1.00 89.31 95 GLY A N 1
ATOM 722 C CA . GLY A 1 95 ? 5.837 -1.962 -20.372 1.00 89.31 95 GLY A CA 1
ATOM 723 C C . GLY A 1 95 ? 4.551 -2.714 -20.705 1.00 89.31 95 GLY A C 1
ATOM 724 O O . GLY A 1 95 ? 3.734 -2.966 -19.822 1.00 89.31 95 GLY A O 1
ATOM 725 N N . ASP A 1 96 ? 4.430 -3.216 -21.937 1.00 91.00 96 ASP A N 1
ATOM 726 C CA . ASP A 1 96 ? 3.283 -4.023 -22.373 1.00 91.00 96 ASP A CA 1
ATOM 727 C C . ASP A 1 96 ? 3.113 -5.279 -21.510 1.00 91.00 96 ASP A C 1
ATOM 729 O O . ASP A 1 96 ? 1.999 -5.710 -21.201 1.00 91.00 96 ASP A O 1
ATOM 733 N N . ARG A 1 97 ? 4.229 -5.909 -21.113 1.00 93.50 97 ARG A N 1
ATOM 734 C CA . ARG A 1 97 ? 4.203 -7.058 -20.201 1.00 93.50 97 ARG A CA 1
ATOM 735 C C . ARG A 1 97 ? 3.699 -6.647 -18.816 1.00 93.50 97 ARG A C 1
ATOM 737 O O . ARG A 1 97 ? 2.873 -7.375 -18.267 1.00 93.50 97 ARG A O 1
ATOM 744 N N . GLY A 1 98 ? 4.152 -5.511 -18.284 1.00 92.38 98 GLY A N 1
ATOM 745 C CA . GLY A 1 98 ? 3.662 -4.942 -17.025 1.00 92.38 98 GLY A CA 1
ATOM 746 C C . GLY A 1 98 ? 2.151 -4.706 -17.053 1.00 92.38 98 GLY A C 1
ATOM 747 O O . GLY A 1 98 ? 1.432 -5.231 -16.203 1.00 92.38 98 GLY A O 1
ATOM 748 N N . MET A 1 99 ? 1.653 -4.048 -18.102 1.00 93.25 99 MET A N 1
ATOM 749 C CA . MET A 1 99 ? 0.225 -3.761 -18.277 1.00 93.25 99 MET A CA 1
ATOM 750 C C . MET A 1 99 ? -0.625 -5.028 -18.426 1.00 93.25 99 MET A C 1
ATOM 752 O O . MET A 1 99 ? -1.688 -5.142 -17.813 1.00 93.25 99 MET A O 1
ATOM 756 N N . ARG A 1 100 ? -0.154 -6.034 -19.180 1.00 94.69 100 ARG A N 1
ATOM 757 C CA . ARG A 1 100 ? -0.838 -7.338 -19.279 1.00 94.69 100 ARG A CA 1
ATOM 758 C C . ARG A 1 100 ? -0.900 -8.061 -17.934 1.00 94.69 100 ARG A C 1
ATOM 760 O O . ARG A 1 100 ? -1.944 -8.627 -17.603 1.00 94.69 100 ARG A O 1
ATOM 767 N N . GLN A 1 101 ? 0.187 -8.036 -17.162 1.00 95.50 101 GLN A N 1
ATOM 768 C CA . GLN A 1 101 ? 0.223 -8.648 -15.835 1.00 95.50 101 GLN A CA 1
ATOM 769 C C . GLN A 1 101 ? -0.720 -7.927 -14.865 1.00 95.50 101 GLN A C 1
ATOM 771 O O . GLN A 1 101 ? -1.513 -8.586 -14.194 1.00 95.50 101 GLN A O 1
ATOM 776 N N . GLY A 1 102 ? -0.695 -6.592 -14.842 1.00 95.62 102 GLY A N 1
ATOM 777 C CA . GLY A 1 102 ? -1.618 -5.780 -14.048 1.00 95.62 102 GLY A CA 1
ATOM 778 C C . GLY A 1 102 ? -3.081 -6.085 -14.380 1.00 95.62 102 GLY A C 1
ATOM 779 O O . GLY A 1 102 ? -3.869 -6.375 -13.484 1.00 95.62 102 GLY A O 1
ATOM 780 N N . ARG A 1 103 ? -3.424 -6.169 -15.672 1.00 96.25 103 ARG A N 1
ATOM 781 C CA . ARG A 1 103 ? -4.765 -6.561 -16.133 1.00 96.25 103 ARG A CA 1
ATOM 782 C C . ARG A 1 103 ? -5.171 -7.959 -15.657 1.00 96.25 103 ARG A C 1
ATOM 784 O O . ARG A 1 103 ? -6.319 -8.161 -15.261 1.00 96.25 103 ARG A O 1
ATOM 791 N N . LYS A 1 104 ? -4.264 -8.943 -15.713 1.00 95.75 104 LYS A N 1
ATOM 792 C CA . LYS A 1 104 ? -4.526 -10.309 -15.219 1.00 95.75 104 LYS A CA 1
ATOM 793 C C . LYS A 1 104 ? -4.850 -10.294 -13.721 1.00 95.75 104 LYS A C 1
ATOM 795 O O . LYS A 1 104 ? -5.822 -10.923 -13.312 1.00 95.75 104 LYS A O 1
ATOM 800 N N . LEU A 1 105 ? -4.069 -9.556 -12.935 1.00 96.19 105 LEU A N 1
ATOM 801 C CA . LEU A 1 105 ? -4.246 -9.442 -11.486 1.00 96.19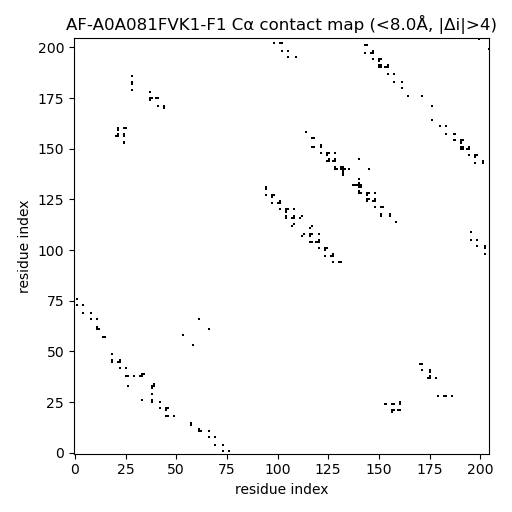 105 LEU A CA 1
ATOM 802 C C . LEU A 1 105 ? -5.526 -8.686 -11.117 1.00 96.19 105 LEU A C 1
ATOM 804 O O . LEU A 1 105 ? -6.290 -9.175 -10.293 1.00 96.19 105 LEU A O 1
ATOM 808 N N . TRP A 1 106 ? -5.848 -7.592 -11.813 1.00 95.62 106 TRP A N 1
ATOM 809 C CA . TRP A 1 106 ? -7.131 -6.899 -11.656 1.00 95.62 106 TRP A CA 1
ATOM 810 C C . TRP A 1 106 ? -8.325 -7.833 -11.877 1.00 95.62 106 TRP A C 1
ATOM 812 O O . TRP A 1 106 ? -9.254 -7.866 -11.070 1.00 95.62 106 TRP A O 1
ATOM 822 N N . ARG A 1 107 ? -8.296 -8.654 -12.940 1.00 94.31 107 ARG A N 1
ATOM 823 C CA . ARG A 1 107 ? -9.357 -9.646 -13.194 1.00 94.31 107 ARG A CA 1
ATOM 824 C C . ARG A 1 107 ? -9.469 -10.684 -12.074 1.00 94.31 107 ARG A C 1
ATOM 826 O O . ARG A 1 107 ? -10.577 -11.140 -11.814 1.00 94.31 107 ARG A O 1
ATOM 833 N N . ARG A 1 108 ? -8.355 -11.067 -11.441 1.00 94.44 108 ARG A N 1
ATOM 834 C CA . ARG A 1 108 ? -8.346 -11.990 -10.294 1.00 94.44 108 ARG A CA 1
ATOM 835 C C . ARG A 1 108 ? -8.961 -11.333 -9.058 1.00 94.44 108 ARG A C 1
ATOM 837 O O . ARG A 1 108 ? -9.901 -11.882 -8.500 1.00 94.44 108 ARG A O 1
ATOM 844 N N . VAL A 1 109 ? -8.512 -10.131 -8.698 1.00 93.50 109 VAL A N 1
ATOM 845 C CA . VAL A 1 109 ? -9.018 -9.368 -7.539 1.00 93.50 109 VAL A CA 1
ATOM 846 C C . VAL A 1 109 ? -10.514 -9.067 -7.651 1.00 93.50 109 VAL A C 1
ATOM 848 O O . VAL A 1 109 ? -11.230 -9.041 -6.652 1.00 93.50 109 VAL A O 1
ATOM 851 N N . ARG A 1 110 ? -11.032 -8.881 -8.869 1.00 91.19 110 ARG A N 1
ATOM 852 C CA . ARG A 1 110 ? -12.479 -8.755 -9.107 1.00 91.19 110 ARG A CA 1
ATOM 853 C C . ARG A 1 110 ? -13.293 -9.995 -8.731 1.00 91.19 110 ARG A C 1
ATOM 855 O O . ARG A 1 110 ? -14.499 -9.861 -8.577 1.00 91.19 110 ARG A O 1
ATOM 862 N N . LYS A 1 111 ? -12.663 -11.167 -8.639 1.00 90.31 111 LYS A N 1
ATOM 863 C CA . LYS A 1 111 ? -13.324 -12.434 -8.312 1.00 90.31 111 LYS A CA 1
ATOM 864 C C . LYS A 1 111 ? -13.128 -12.847 -6.857 1.00 90.31 111 LYS A C 1
ATOM 866 O O . LYS A 1 111 ? -14.073 -13.361 -6.281 1.00 90.31 111 LYS A O 1
ATOM 871 N N . THR A 1 112 ? -11.926 -12.673 -6.299 1.00 84.94 112 THR A N 1
ATOM 872 C CA . THR A 1 112 ? -11.570 -13.304 -5.015 1.00 84.94 112 THR A CA 1
ATOM 873 C C . THR A 1 112 ? -11.417 -12.341 -3.841 1.00 84.94 112 THR A C 1
ATOM 875 O O . THR A 1 112 ? -11.610 -12.765 -2.715 1.00 84.94 112 THR A O 1
ATOM 878 N N . GLU A 1 113 ? -11.077 -11.064 -4.070 1.00 85.88 113 GLU A N 1
ATOM 879 C CA . GLU A 1 113 ? -10.788 -10.074 -3.001 1.00 85.88 113 GLU A CA 1
ATOM 880 C C . GLU A 1 113 ? -9.714 -10.489 -1.972 1.00 85.88 113 GLU A C 1
ATOM 882 O O . GLU A 1 113 ? -9.518 -9.798 -0.972 1.00 85.88 113 GLU A O 1
ATOM 887 N N . GLU A 1 114 ? -8.989 -11.574 -2.252 1.00 88.44 114 GLU A N 1
ATOM 888 C CA . GLU A 1 114 ? -7.912 -12.118 -1.424 1.00 88.44 114 GLU A CA 1
ATOM 889 C C . GLU A 1 114 ? -6.810 -11.080 -1.196 1.00 88.44 114 GLU A C 1
ATOM 891 O O . GLU A 1 114 ? -6.382 -10.392 -2.135 1.00 88.44 114 GLU A O 1
ATOM 896 N N . VAL A 1 115 ? -6.308 -11.024 0.039 1.00 87.06 115 VAL A N 1
ATOM 897 C CA . VAL A 1 115 ? -5.220 -10.127 0.451 1.00 87.06 115 VAL A CA 1
ATOM 898 C C . VAL A 1 115 ? -3.975 -10.365 -0.406 1.00 87.06 115 VAL A C 1
ATOM 900 O O . VAL A 1 115 ? -3.390 -9.408 -0.917 1.00 87.06 115 VAL A O 1
ATOM 903 N N . GLU A 1 116 ? -3.607 -11.621 -0.691 1.00 89.50 116 GLU A N 1
ATOM 904 C CA . GLU A 1 116 ? -2.458 -11.912 -1.556 1.00 89.50 116 GLU A CA 1
ATOM 905 C C . GLU A 1 116 ? -2.676 -11.418 -2.990 1.00 89.50 116 GLU A C 1
ATOM 907 O O . GLU A 1 116 ? -1.758 -10.881 -3.614 1.00 89.50 116 GLU A O 1
ATOM 912 N N . ALA A 1 117 ? -3.894 -11.550 -3.525 1.00 92.25 117 ALA A N 1
ATOM 913 C CA . ALA A 1 117 ? -4.208 -11.082 -4.872 1.00 92.25 117 ALA A CA 1
ATOM 914 C C . ALA A 1 117 ? -4.150 -9.547 -4.968 1.00 92.25 117 ALA A C 1
ATOM 916 O O . ALA A 1 117 ? -3.665 -9.010 -5.971 1.00 92.25 117 ALA A O 1
ATOM 917 N N . LEU A 1 118 ? -4.616 -8.843 -3.931 1.00 94.06 118 LEU A N 1
ATOM 918 C CA . LEU A 1 118 ? -4.507 -7.388 -3.805 1.00 94.06 118 LEU A CA 1
ATOM 919 C C . LEU A 1 118 ? -3.047 -6.945 -3.692 1.00 94.06 118 LEU A C 1
ATOM 921 O O . LEU A 1 118 ? -2.624 -6.027 -4.400 1.00 94.06 118 LEU A O 1
ATOM 925 N N . HIS A 1 119 ? -2.255 -7.643 -2.881 1.00 93.44 119 HIS A N 1
ATOM 926 C CA . HIS A 1 119 ? -0.835 -7.374 -2.702 1.00 93.44 119 HIS A CA 1
ATOM 927 C C . HIS A 1 119 ? -0.029 -7.585 -3.995 1.00 93.44 119 HIS A C 1
ATOM 929 O O . HIS A 1 119 ? 0.785 -6.737 -4.379 1.00 93.44 119 HIS A O 1
ATOM 935 N N . ASP A 1 120 ? -0.293 -8.669 -4.726 1.00 95.06 120 ASP A N 1
ATOM 936 C CA . ASP A 1 120 ? 0.318 -8.919 -6.032 1.00 95.06 120 ASP A CA 1
ATOM 937 C C . ASP A 1 120 ? -0.059 -7.834 -7.042 1.00 95.06 120 ASP A C 1
ATOM 939 O O . ASP A 1 120 ? 0.791 -7.344 -7.799 1.00 95.06 120 ASP A O 1
ATOM 943 N N . TRP A 1 121 ? -1.331 -7.425 -7.052 1.00 97.25 121 TRP A N 1
ATOM 944 C CA . TRP A 1 121 ? -1.795 -6.361 -7.931 1.00 97.25 121 TRP A CA 1
ATOM 945 C C . TRP A 1 121 ? -1.121 -5.026 -7.604 1.00 97.25 121 TRP A C 1
ATOM 947 O O . TRP A 1 121 ? -0.608 -4.372 -8.517 1.00 97.25 121 TRP A O 1
ATOM 957 N N . ARG A 1 122 ? -0.994 -4.677 -6.319 1.00 96.69 122 ARG A N 1
ATOM 958 C CA . ARG A 1 122 ? -0.242 -3.505 -5.848 1.00 96.69 122 ARG A CA 1
ATOM 959 C C . ARG A 1 122 ? 1.195 -3.515 -6.360 1.00 96.69 122 ARG A C 1
ATOM 961 O O . ARG A 1 122 ? 1.647 -2.521 -6.929 1.00 96.69 122 ARG A O 1
ATOM 968 N N . LYS A 1 123 ? 1.914 -4.636 -6.222 1.00 94.88 123 LYS A N 1
ATOM 969 C CA . LYS A 1 123 ? 3.293 -4.774 -6.729 1.00 94.88 123 LYS A CA 1
ATOM 970 C C . LYS A 1 123 ? 3.374 -4.537 -8.236 1.00 94.88 123 LYS A C 1
ATOM 972 O O . LYS A 1 123 ? 4.288 -3.856 -8.705 1.00 94.88 123 LYS A O 1
ATOM 977 N N . ALA A 1 124 ? 2.423 -5.074 -9.000 1.00 96.44 124 ALA A N 1
ATOM 978 C CA . ALA A 1 124 ? 2.375 -4.881 -10.447 1.00 96.44 124 ALA A CA 1
ATOM 979 C C . ALA A 1 124 ? 2.088 -3.420 -10.841 1.00 96.44 124 ALA A C 1
ATOM 981 O O . ALA A 1 124 ? 2.706 -2.909 -11.780 1.00 96.44 124 ALA A O 1
ATOM 982 N N . VAL A 1 125 ? 1.201 -2.735 -10.113 1.00 96.75 125 VAL A N 1
ATOM 983 C CA . VAL A 1 125 ? 0.895 -1.312 -10.328 1.00 96.75 125 VAL A CA 1
ATOM 984 C C . VAL A 1 125 ? 2.099 -0.439 -9.984 1.00 96.75 125 VAL A C 1
ATOM 986 O O . VAL A 1 125 ? 2.514 0.338 -10.840 1.00 96.75 125 VAL A O 1
ATOM 989 N N . LYS A 1 126 ? 2.737 -0.621 -8.814 1.00 94.75 126 LYS A N 1
ATOM 990 C CA . LYS A 1 126 ? 3.956 0.130 -8.441 1.00 94.75 126 LYS A CA 1
ATOM 991 C C . LYS A 1 126 ? 5.055 -0.037 -9.488 1.00 94.75 126 LYS A C 1
ATOM 993 O O . LYS A 1 126 ? 5.656 0.944 -9.910 1.00 94.75 126 LYS A O 1
ATOM 998 N N . ARG A 1 127 ? 5.273 -1.265 -9.972 1.00 93.81 127 ARG A N 1
ATOM 999 C CA . ARG A 1 127 ? 6.240 -1.529 -11.048 1.00 93.81 127 ARG A CA 1
ATOM 1000 C C . ARG A 1 127 ? 5.909 -0.754 -12.324 1.00 93.81 127 ARG A C 1
ATOM 1002 O O . ARG A 1 127 ? 6.807 -0.173 -12.922 1.00 93.81 127 ARG A O 1
ATOM 1009 N N . SER A 1 128 ? 4.642 -0.754 -12.735 1.00 93.69 128 SER A N 1
ATOM 1010 C CA . SER A 1 128 ? 4.201 -0.058 -13.951 1.00 93.69 128 SER A CA 1
ATOM 1011 C C . SER A 1 128 ? 4.325 1.461 -13.798 1.00 93.69 128 SER A C 1
ATOM 1013 O O . SER A 1 128 ? 4.775 2.127 -14.725 1.00 93.69 128 SER A O 1
ATOM 1015 N N . PHE A 1 129 ? 4.011 1.998 -12.614 1.00 93.69 129 PHE A N 1
ATOM 1016 C CA . PHE A 1 129 ? 4.177 3.414 -12.296 1.00 93.69 129 PHE A CA 1
ATOM 1017 C C . PHE A 1 129 ? 5.648 3.846 -12.352 1.00 93.69 129 PHE A C 1
ATOM 1019 O O . PHE A 1 129 ? 5.972 4.759 -13.107 1.00 93.69 129 PHE A O 1
ATOM 1026 N N . TYR A 1 130 ? 6.556 3.157 -11.650 1.00 90.88 130 TYR A N 1
ATOM 1027 C CA . TYR A 1 130 ? 7.987 3.493 -11.694 1.00 90.88 130 TYR A CA 1
ATOM 1028 C C . TYR A 1 130 ? 8.570 3.344 -13.096 1.00 90.88 130 TYR A C 1
ATOM 1030 O O . TYR A 1 130 ? 9.367 4.170 -13.528 1.00 90.88 130 TYR A O 1
ATOM 1038 N N . GLN A 1 131 ? 8.136 2.330 -13.849 1.00 89.25 131 GLN A N 1
ATOM 1039 C CA . GLN A 1 131 ? 8.535 2.214 -15.243 1.00 89.25 131 GLN A CA 1
ATOM 1040 C C . GLN A 1 131 ? 8.026 3.397 -16.077 1.00 89.25 131 GLN A C 1
ATOM 1042 O O . GLN A 1 131 ? 8.782 3.901 -16.901 1.00 89.25 131 GLN A O 1
ATOM 1047 N N . SER A 1 132 ? 6.780 3.843 -15.880 1.00 88.81 132 SER A N 1
ATOM 1048 C CA . SER A 1 132 ? 6.262 5.026 -16.577 1.00 88.81 132 SER A CA 1
ATOM 1049 C C . SER A 1 132 ? 7.103 6.260 -16.257 1.00 88.81 132 SER A C 1
ATOM 1051 O O . SER A 1 132 ? 7.546 6.914 -17.188 1.00 88.81 132 SER A O 1
ATOM 1053 N N . GLN A 1 133 ? 7.441 6.471 -14.979 1.00 88.94 133 GLN A N 1
ATOM 1054 C CA . GLN A 1 133 ? 8.255 7.590 -14.506 1.00 88.94 133 GLN A CA 1
ATOM 1055 C C . GLN A 1 133 ? 9.658 7.603 -15.132 1.00 88.94 133 GLN A C 1
ATOM 1057 O O . GLN A 1 133 ? 10.125 8.638 -15.599 1.00 88.94 133 GLN A O 1
ATOM 1062 N N . LEU A 1 134 ? 10.317 6.439 -15.189 1.00 85.06 134 LEU A N 1
ATOM 1063 C CA . LEU A 1 134 ? 11.629 6.287 -15.830 1.00 85.06 134 LEU A CA 1
ATOM 1064 C C . LEU A 1 134 ? 11.594 6.568 -17.337 1.00 85.06 134 LEU A C 1
ATOM 1066 O O . LEU A 1 134 ? 12.612 6.925 -17.920 1.00 85.06 134 LEU A O 1
ATOM 1070 N N . LEU A 1 135 ? 10.445 6.356 -17.982 1.00 83.56 135 LEU A N 1
ATOM 1071 C CA . LEU A 1 135 ? 10.260 6.607 -19.411 1.00 83.56 135 LEU A CA 1
ATOM 1072 C C . LEU A 1 135 ? 9.778 8.035 -19.710 1.00 83.56 135 LEU A C 1
ATOM 1074 O O . LEU A 1 135 ? 9.763 8.417 -20.879 1.00 83.56 135 LEU A O 1
ATOM 1078 N N . SER A 1 136 ? 9.385 8.795 -18.688 1.00 77.62 136 SER A N 1
ATOM 1079 C CA . SER A 1 136 ? 8.817 10.142 -18.773 1.00 77.62 136 SER A CA 1
ATOM 1080 C C . SER A 1 136 ? 9.701 11.156 -18.035 1.00 77.62 136 SER A C 1
ATOM 1082 O O . SER A 1 136 ? 9.275 11.687 -17.011 1.00 77.62 136 SER A O 1
ATOM 1084 N N . ASP A 1 137 ? 10.943 11.354 -18.488 1.00 70.56 137 ASP A N 1
ATOM 1085 C CA . ASP A 1 137 ? 11.928 12.334 -17.976 1.00 70.56 137 ASP A CA 1
ATOM 1086 C C . ASP A 1 137 ? 11.940 12.548 -16.436 1.00 70.56 137 ASP A C 1
ATOM 1088 O O . ASP A 1 137 ? 12.239 13.628 -15.942 1.00 70.56 137 ASP A O 1
ATOM 1092 N N . GLY A 1 138 ? 11.607 11.517 -15.645 1.00 61.50 138 GLY A N 1
ATOM 1093 C CA . GLY A 1 138 ? 11.627 11.514 -14.178 1.00 61.50 138 GLY A CA 1
ATOM 1094 C C . GLY A 1 138 ? 10.452 12.195 -13.452 1.00 61.50 138 GLY A C 1
ATOM 1095 O O . GLY A 1 138 ? 10.066 11.721 -12.379 1.00 61.50 138 GLY A O 1
ATOM 1096 N N . GLU A 1 139 ? 9.849 13.256 -13.997 1.00 59.56 139 GLU A N 1
ATOM 1097 C CA . GLU A 1 139 ? 8.941 14.113 -13.206 1.00 59.56 139 GLU A CA 1
ATOM 1098 C C . GLU A 1 139 ? 7.448 13.751 -13.284 1.00 59.56 139 GLU A C 1
ATOM 1100 O O . GLU A 1 139 ? 6.687 14.069 -12.367 1.00 59.56 139 GLU A O 1
ATOM 1105 N N . SER A 1 140 ? 6.993 13.047 -14.328 1.00 65.50 140 SER A N 1
ATOM 1106 C CA . SER A 1 140 ? 5.555 12.782 -14.516 1.00 65.50 140 SER A CA 1
ATOM 1107 C C . SER A 1 140 ? 5.232 11.351 -14.951 1.00 65.50 140 SER A C 1
ATOM 1109 O O . SER A 1 140 ? 4.989 11.062 -16.115 1.00 65.50 140 SER A O 1
ATOM 1111 N N . GLY A 1 141 ? 5.163 10.438 -13.977 1.00 75.19 141 GLY A N 1
ATOM 1112 C CA . GLY A 1 141 ? 4.569 9.117 -14.203 1.00 75.19 141 GLY A CA 1
ATOM 1113 C C . GLY A 1 141 ? 3.064 9.190 -14.501 1.00 75.19 141 GLY A C 1
ATOM 1114 O O . GLY A 1 141 ? 2.409 10.216 -14.298 1.00 75.19 141 GLY A O 1
ATOM 1115 N N . ASP A 1 142 ? 2.491 8.073 -14.941 1.00 88.31 142 ASP A N 1
ATOM 1116 C CA . ASP A 1 142 ? 1.058 7.965 -15.228 1.00 88.31 142 ASP A CA 1
ATOM 1117 C C . ASP A 1 142 ? 0.221 8.250 -13.962 1.00 88.31 142 ASP A C 1
ATOM 1119 O O . ASP A 1 142 ? 0.346 7.573 -12.933 1.00 88.31 142 ASP A O 1
ATOM 1123 N N . LYS A 1 143 ? -0.630 9.282 -14.036 1.00 90.88 143 LYS A N 1
ATOM 1124 C CA . LYS A 1 143 ? -1.450 9.761 -12.913 1.00 90.88 143 LYS A CA 1
ATOM 1125 C C . LYS A 1 143 ? -2.471 8.726 -12.449 1.00 90.88 143 LYS A C 1
ATOM 1127 O O . LYS A 1 143 ? -2.712 8.624 -11.247 1.00 90.88 143 LYS A O 1
ATOM 1132 N N . ASP A 1 144 ? -3.039 7.950 -13.368 1.00 93.06 144 ASP A N 1
ATOM 1133 C CA . ASP A 1 144 ? -4.012 6.917 -13.026 1.00 93.06 144 ASP A CA 1
ATOM 1134 C C . ASP A 1 144 ? -3.301 5.734 -12.346 1.00 93.06 144 ASP A C 1
ATOM 1136 O O . ASP A 1 144 ? -3.795 5.221 -11.339 1.00 93.06 144 ASP A O 1
ATOM 1140 N N . LEU A 1 145 ? -2.099 5.351 -12.805 1.00 94.44 145 LEU A N 1
ATOM 1141 C CA . LEU A 1 145 ? -1.268 4.359 -12.104 1.00 94.44 145 LEU A CA 1
ATOM 1142 C C . LEU A 1 145 ? -0.835 4.844 -10.714 1.00 94.44 145 LEU A C 1
ATOM 1144 O O . LEU A 1 145 ? -0.831 4.043 -9.777 1.00 94.44 145 LEU A O 1
ATOM 1148 N N . LYS A 1 146 ? -0.509 6.134 -10.557 1.00 94.44 146 LYS A N 1
ATOM 1149 C CA . LYS A 1 146 ? -0.196 6.732 -9.249 1.00 94.44 146 LYS A CA 1
ATOM 1150 C C . LYS A 1 146 ? -1.395 6.658 -8.307 1.00 94.44 146 LYS A C 1
ATOM 1152 O O . LYS A 1 146 ? -1.252 6.181 -7.184 1.00 94.44 146 LYS A O 1
ATOM 1157 N N . ALA A 1 147 ? -2.570 7.081 -8.774 1.00 95.94 147 ALA A N 1
ATOM 1158 C CA . ALA A 1 147 ? -3.804 7.045 -7.995 1.00 95.94 147 ALA A CA 1
ATOM 1159 C C . ALA A 1 147 ? -4.177 5.611 -7.590 1.00 95.94 147 ALA A C 1
ATOM 1161 O O . ALA A 1 147 ? -4.453 5.350 -6.422 1.00 95.94 147 ALA A O 1
ATOM 1162 N N . LEU A 1 148 ? -4.107 4.657 -8.527 1.00 97.31 148 LEU A N 1
ATOM 1163 C CA . LEU A 1 148 ? -4.363 3.246 -8.233 1.00 97.31 148 LEU A CA 1
ATOM 1164 C C . LEU A 1 148 ? -3.344 2.680 -7.236 1.00 97.31 148 LEU A C 1
ATOM 1166 O O . LEU A 1 148 ? -3.714 1.933 -6.332 1.00 97.31 148 LEU A O 1
ATOM 1170 N N . GLY A 1 149 ? -2.067 3.034 -7.395 1.00 96.25 149 GLY A N 1
ATOM 1171 C CA . GLY A 1 149 ? -1.003 2.651 -6.473 1.00 96.25 149 GLY A CA 1
ATOM 1172 C C . GLY A 1 149 ? -1.234 3.181 -5.058 1.00 96.25 149 GLY A C 1
ATOM 1173 O O . GLY A 1 149 ? -0.987 2.440 -4.110 1.00 96.25 149 GLY A O 1
ATOM 1174 N N . GLY A 1 150 ? -1.752 4.408 -4.932 1.00 95.88 150 GLY A N 1
ATOM 1175 C CA . GLY A 1 150 ? -2.190 5.005 -3.668 1.00 95.88 150 GLY A CA 1
ATOM 1176 C C . GLY A 1 150 ? -3.327 4.214 -3.027 1.00 95.88 150 GLY A C 1
ATOM 1177 O O . GLY A 1 150 ? -3.143 3.685 -1.941 1.00 95.88 150 GLY A O 1
ATOM 1178 N N . CYS A 1 151 ? -4.443 4.001 -3.738 1.00 96.50 151 CYS A N 1
ATOM 1179 C CA . CYS A 1 151 ? -5.575 3.229 -3.200 1.00 96.50 151 CYS A CA 1
ATOM 1180 C C . CYS A 1 151 ? -5.177 1.815 -2.746 1.00 96.50 151 CYS A C 1
ATOM 1182 O O . CYS A 1 151 ? -5.656 1.331 -1.725 1.00 96.50 151 CYS A O 1
ATOM 1184 N N . LEU A 1 152 ? -4.322 1.131 -3.514 1.00 96.88 152 LEU A N 1
ATOM 1185 C CA . LEU A 1 152 ? -3.819 -0.197 -3.151 1.00 96.88 152 LEU A CA 1
ATOM 1186 C C . LEU A 1 152 ? -2.797 -0.150 -2.004 1.00 96.88 152 LEU A C 1
ATOM 1188 O O . LEU A 1 152 ? -2.616 -1.156 -1.327 1.00 96.88 152 LEU A O 1
ATOM 1192 N N . GLY A 1 153 ? -2.107 0.979 -1.815 1.00 96.12 153 GLY A N 1
ATOM 1193 C CA . GLY A 1 153 ? -1.291 1.272 -0.636 1.00 96.12 153 GLY A CA 1
ATOM 1194 C C . GLY A 1 153 ? -2.150 1.339 0.612 1.00 96.12 153 GLY A C 1
ATOM 1195 O O . GLY A 1 153 ? -2.004 0.476 1.463 1.00 96.12 153 GLY A O 1
ATOM 1196 N N . ASP A 1 154 ? -3.121 2.246 0.629 1.00 96.19 154 ASP A N 1
ATOM 1197 C CA . ASP A 1 154 ? -4.029 2.425 1.762 1.00 96.19 154 ASP A CA 1
ATOM 1198 C C . ASP A 1 154 ? -4.774 1.123 2.119 1.00 96.19 154 ASP A C 1
ATOM 1200 O O . ASP A 1 154 ? -4.971 0.814 3.288 1.00 96.19 154 ASP A O 1
ATOM 1204 N N . LEU A 1 155 ? -5.172 0.317 1.121 1.00 95.88 155 LEU A N 1
ATOM 1205 C CA . LEU A 1 155 ? -5.766 -1.009 1.359 1.00 95.88 155 LEU A CA 1
ATOM 1206 C C . LEU A 1 155 ? -4.824 -1.954 2.102 1.00 95.88 155 LEU A C 1
ATOM 1208 O O . LEU A 1 155 ? -5.258 -2.663 3.003 1.00 95.88 155 LEU A O 1
ATOM 1212 N N . HIS A 1 156 ? -3.555 -1.979 1.703 1.00 94.69 156 HIS A N 1
ATOM 1213 C CA . HIS A 1 156 ? -2.553 -2.816 2.346 1.00 94.69 156 HIS A CA 1
ATOM 1214 C C . HIS A 1 156 ? -2.292 -2.360 3.781 1.00 94.69 156 HIS A C 1
ATOM 1216 O O . HIS A 1 156 ? -2.211 -3.202 4.668 1.00 94.69 156 HIS A O 1
ATOM 1222 N N . ASP A 1 157 ? -2.231 -1.051 4.008 1.00 95.06 157 ASP A N 1
ATOM 1223 C CA . ASP A 1 157 ? -1.999 -0.483 5.333 1.00 95.06 157 ASP A CA 1
ATOM 1224 C C . ASP A 1 157 ? -3.178 -0.806 6.282 1.00 95.06 157 ASP A C 1
ATOM 1226 O O . ASP A 1 157 ? -2.967 -1.171 7.439 1.00 95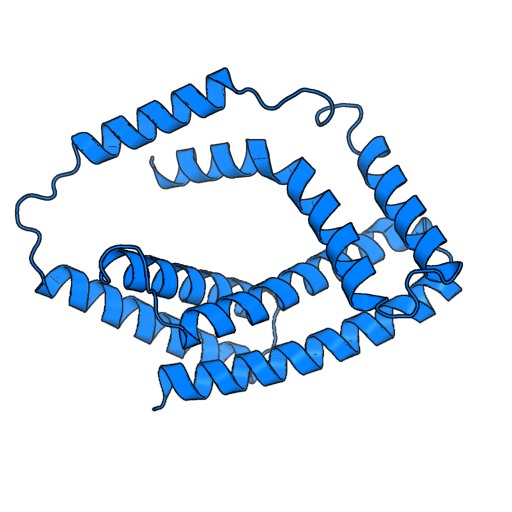.06 157 ASP A O 1
ATOM 1230 N N . LEU A 1 158 ? -4.421 -0.811 5.771 1.00 95.88 158 LEU A N 1
ATOM 1231 C CA . LEU A 1 158 ? -5.597 -1.300 6.510 1.00 95.88 158 LEU A CA 1
ATOM 1232 C C . LEU A 1 158 ? -5.534 -2.801 6.814 1.00 95.88 158 LEU A C 1
ATOM 1234 O O . LEU A 1 158 ? -5.843 -3.192 7.938 1.00 95.88 158 LEU A O 1
ATOM 1238 N N . ASP A 1 159 ? -5.153 -3.633 5.839 1.00 93.56 159 ASP A N 1
ATOM 1239 C CA . ASP A 1 159 ? -5.006 -5.081 6.042 1.00 93.56 159 ASP A CA 1
ATOM 1240 C C . ASP A 1 159 ? -3.926 -5.367 7.115 1.00 93.56 159 ASP A C 1
ATOM 1242 O O . ASP A 1 159 ? -4.125 -6.223 7.979 1.00 93.56 159 ASP A O 1
ATOM 1246 N N . MET A 1 160 ? -2.819 -4.608 7.123 1.00 91.88 160 MET A N 1
ATOM 1247 C CA . MET A 1 160 ? -1.781 -4.712 8.159 1.00 91.88 160 MET A CA 1
ATOM 1248 C C . MET A 1 160 ? -2.280 -4.270 9.538 1.00 91.88 160 MET A C 1
ATOM 1250 O O . MET A 1 160 ? -2.015 -4.952 10.530 1.00 91.88 160 MET A O 1
ATOM 1254 N N . LEU A 1 161 ? -3.016 -3.155 9.622 1.00 94.50 161 LEU A N 1
ATOM 1255 C CA . LEU A 1 161 ? -3.600 -2.700 10.885 1.00 94.50 161 LEU A CA 1
ATOM 1256 C C . LEU A 1 161 ? -4.585 -3.739 11.440 1.00 94.50 161 LEU A C 1
ATOM 1258 O O . LEU A 1 161 ? -4.524 -4.069 12.623 1.00 94.50 161 LEU A O 1
ATOM 1262 N N . GLU A 1 162 ? -5.461 -4.294 10.598 1.00 95.31 162 GLU A N 1
ATOM 1263 C CA . GLU A 1 162 ? -6.401 -5.344 11.002 1.00 95.31 162 GLU A CA 1
ATOM 1264 C C . GLU A 1 162 ? -5.675 -6.593 11.510 1.00 95.31 162 GLU A C 1
ATOM 1266 O O . GLU A 1 162 ? -6.031 -7.125 12.566 1.00 95.31 162 GLU A O 1
ATOM 1271 N N . GLN A 1 163 ? -4.644 -7.049 10.796 1.00 92.19 163 GLN A N 1
ATOM 1272 C CA . GLN A 1 163 ? -3.827 -8.178 11.228 1.00 92.19 163 GLN A CA 1
ATOM 1273 C C . GLN A 1 163 ? -3.200 -7.906 12.602 1.00 92.19 163 GLN A C 1
ATOM 1275 O O . GLN A 1 163 ? -3.359 -8.718 13.516 1.00 92.19 163 GLN A O 1
ATOM 1280 N N . ARG A 1 164 ? -2.573 -6.738 12.788 1.00 91.19 164 ARG A N 1
ATOM 1281 C CA . ARG A 1 164 ? -1.917 -6.358 14.048 1.00 91.19 164 ARG A CA 1
ATOM 1282 C C . ARG A 1 164 ? -2.899 -6.295 15.221 1.00 91.19 164 ARG A C 1
ATOM 1284 O O . ARG A 1 164 ? -2.603 -6.817 16.298 1.00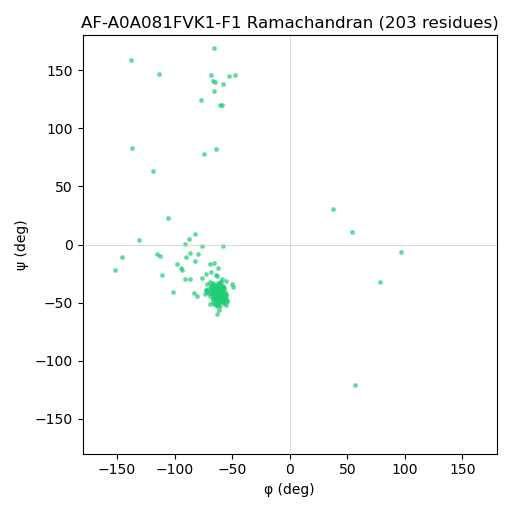 91.19 164 ARG A O 1
ATOM 1291 N N . LEU A 1 165 ? -4.076 -5.699 15.014 1.00 93.12 165 LEU A N 1
ATOM 1292 C CA . LEU A 1 165 ? -5.140 -5.640 16.023 1.00 93.12 165 LEU A CA 1
ATOM 1293 C C . LEU A 1 165 ? -5.633 -7.044 16.410 1.00 93.12 165 LEU A C 1
ATOM 1295 O O . LEU A 1 165 ? -5.892 -7.308 17.585 1.00 93.12 165 LEU A O 1
ATOM 1299 N N . ASN A 1 166 ? -5.739 -7.959 15.442 1.00 92.50 166 ASN A N 1
ATOM 1300 C CA . ASN A 1 166 ? -6.188 -9.331 15.678 1.00 92.50 166 ASN A CA 1
ATOM 1301 C C . ASN A 1 166 ? -5.135 -10.198 16.381 1.00 92.50 166 ASN A C 1
ATOM 1303 O O . ASN A 1 166 ? -5.473 -10.928 17.313 1.00 92.50 166 ASN A O 1
ATOM 1307 N N . GLU A 1 167 ? -3.865 -10.106 15.987 1.00 90.44 167 GLU A N 1
ATOM 1308 C CA . GLU A 1 167 ? -2.762 -10.838 16.629 1.00 90.44 167 GLU A CA 1
ATOM 1309 C C . GLU A 1 167 ? -2.606 -10.446 18.103 1.00 90.44 167 GLU A C 1
ATOM 1311 O O . GLU A 1 167 ? -2.335 -11.287 18.961 1.00 90.44 167 GLU A O 1
ATOM 1316 N N . ARG A 1 168 ? -2.845 -9.169 18.414 1.00 89.38 168 ARG A N 1
ATOM 1317 C CA . ARG A 1 168 ? -2.709 -8.602 19.761 1.00 89.38 168 ARG A CA 1
ATOM 1318 C C . ARG A 1 168 ? -4.049 -8.335 20.430 1.00 89.38 168 ARG A C 1
ATOM 1320 O O . ARG A 1 168 ? -4.120 -7.547 21.366 1.00 89.38 168 ARG A O 1
ATOM 1327 N N . ARG A 1 169 ? -5.112 -9.027 20.008 1.00 91.75 169 ARG A N 1
ATOM 1328 C CA . ARG A 1 169 ? -6.495 -8.762 20.442 1.00 91.75 169 ARG A CA 1
ATOM 1329 C C . ARG A 1 169 ? -6.671 -8.667 21.961 1.00 91.75 169 ARG A C 1
ATOM 1331 O O . ARG A 1 169 ? -7.500 -7.903 22.435 1.00 91.75 169 ARG A O 1
ATOM 1338 N N . ARG A 1 170 ? -5.888 -9.443 22.719 1.00 90.62 170 ARG A N 1
ATOM 1339 C CA . ARG A 1 170 ? -5.920 -9.494 24.192 1.00 90.62 170 ARG A CA 1
ATOM 1340 C C . ARG A 1 170 ? -5.408 -8.220 24.875 1.00 90.62 170 ARG A C 1
ATOM 1342 O O . ARG A 1 170 ? -5.661 -8.056 26.060 1.00 90.62 170 ARG A O 1
ATOM 1349 N N . LEU A 1 171 ? -4.688 -7.359 24.155 1.00 88.56 171 LEU A N 1
ATOM 1350 C CA . LEU A 1 171 ? -4.164 -6.088 24.663 1.00 88.56 171 LEU A CA 1
ATOM 1351 C C . LEU A 1 171 ? -5.174 -4.938 24.542 1.00 88.56 171 LEU A C 1
ATOM 1353 O O . LEU A 1 171 ? -4.914 -3.851 25.048 1.00 88.56 171 LEU A O 1
ATOM 1357 N N . TYR A 1 172 ? -6.307 -5.163 23.872 1.00 91.44 172 TYR A N 1
ATOM 1358 C CA . TYR A 1 172 ? -7.300 -4.131 23.595 1.00 91.44 172 TYR A CA 1
ATOM 1359 C C . TYR A 1 172 ? -8.605 -4.397 24.337 1.00 91.44 172 TYR A C 1
ATOM 1361 O O . TYR A 1 172 ? -9.038 -5.543 24.496 1.00 91.44 172 TYR A O 1
ATOM 1369 N N . TRP A 1 173 ? -9.276 -3.318 24.727 1.00 93.56 173 TRP A N 1
ATOM 1370 C CA . TRP A 1 173 ? -10.634 -3.393 25.245 1.00 93.56 173 TRP A CA 1
ATOM 1371 C C . TRP A 1 173 ? -11.600 -3.798 24.129 1.00 93.56 173 TRP A C 1
ATOM 1373 O O . TRP A 1 173 ? -11.441 -3.417 22.966 1.00 93.56 173 TRP A O 1
ATOM 1383 N N . LEU A 1 174 ? -12.639 -4.564 24.473 1.00 93.50 174 LEU A N 1
ATOM 1384 C CA . LEU A 1 174 ? -13.627 -5.012 23.488 1.00 93.50 174 LEU A CA 1
ATOM 1385 C C . LEU A 1 174 ? -14.332 -3.829 22.805 1.00 93.50 174 LEU A C 1
ATOM 1387 O O . LEU A 1 174 ? -14.555 -3.874 21.597 1.00 93.50 174 LEU A O 1
ATOM 1391 N N . GLU A 1 175 ? -14.641 -2.776 23.563 1.00 93.06 175 GLU A N 1
ATOM 1392 C CA . GLU A 1 175 ? -15.247 -1.537 23.061 1.00 93.06 175 GLU A CA 1
ATOM 1393 C C . GLU A 1 175 ? -14.365 -0.823 22.025 1.00 93.06 175 GLU A C 1
ATOM 1395 O O . GLU A 1 175 ? -14.870 -0.361 21.002 1.00 93.06 175 GLU A O 1
ATOM 1400 N N . ASP A 1 176 ? -13.044 -0.820 22.225 1.00 94.62 176 ASP A N 1
ATOM 1401 C CA . ASP A 1 176 ? -12.095 -0.198 21.302 1.00 94.62 176 ASP A CA 1
ATOM 1402 C C . ASP A 1 176 ? -12.075 -0.949 19.961 1.00 94.62 176 ASP A C 1
ATOM 1404 O O . ASP A 1 176 ? -12.143 -0.351 18.883 1.00 94.62 176 ASP A O 1
ATOM 1408 N N . LEU A 1 177 ? -12.075 -2.285 20.016 1.00 95.25 177 LEU A N 1
ATOM 1409 C CA . LEU A 1 177 ? -12.152 -3.136 18.826 1.00 95.25 177 LEU A CA 1
ATOM 1410 C C . LEU A 1 177 ? -13.492 -2.989 18.093 1.00 95.25 177 LEU A C 1
ATOM 1412 O O . LEU A 1 177 ? -13.525 -2.925 16.863 1.00 95.25 177 LEU A O 1
ATOM 1416 N N . GLN A 1 178 ? -14.599 -2.906 18.836 1.00 94.81 178 GLN A N 1
ATOM 1417 C CA . GLN A 1 178 ? -15.932 -2.656 18.278 1.00 94.81 178 GLN A CA 1
ATOM 1418 C C . GLN A 1 178 ? -16.039 -1.277 17.622 1.00 94.81 178 GLN A C 1
ATOM 1420 O O . GLN A 1 178 ? -16.837 -1.100 16.701 1.00 94.81 178 GLN A O 1
ATOM 1425 N N . TRP A 1 179 ? -15.224 -0.315 18.050 1.00 94.62 179 TRP A N 1
ATOM 1426 C CA . TRP A 1 179 ? -15.169 1.012 17.455 1.00 94.62 179 TRP A CA 1
ATOM 1427 C C . TRP A 1 179 ? -14.331 1.053 16.165 1.00 94.62 179 TRP A C 1
ATOM 1429 O O . TRP A 1 179 ? -14.776 1.642 15.172 1.00 94.62 179 TRP A O 1
ATOM 1439 N N . VAL A 1 180 ? -13.151 0.418 16.143 1.00 95.69 180 VAL A N 1
ATOM 1440 C CA . VAL A 1 180 ? -12.203 0.514 15.012 1.00 95.69 180 VAL A CA 1
ATOM 1441 C C . VAL A 1 180 ? -12.514 -0.454 13.866 1.00 95.69 180 VAL A C 1
ATOM 1443 O O . VAL A 1 180 ? -12.468 -0.056 12.701 1.00 95.69 180 VAL A O 1
ATOM 1446 N N . LEU A 1 181 ? -12.885 -1.708 14.156 1.00 95.94 181 LEU A N 1
ATOM 1447 C CA . LEU A 1 181 ? -13.039 -2.741 13.121 1.00 95.94 181 LEU A CA 1
ATOM 1448 C C . LEU A 1 181 ? -14.136 -2.403 12.090 1.00 95.94 181 LEU A C 1
ATOM 1450 O O . LEU A 1 181 ? -13.888 -2.555 10.891 1.00 95.94 181 LEU A O 1
ATOM 1454 N N . PRO A 1 182 ? -15.319 -1.875 12.469 1.00 95.12 182 PRO A N 1
ATOM 1455 C CA . PRO A 1 182 ? -16.320 -1.469 11.482 1.00 95.12 182 PRO A CA 1
ATOM 1456 C C . PRO A 1 182 ? -15.864 -0.304 10.592 1.00 95.12 182 PRO A C 1
ATOM 1458 O O . PRO A 1 182 ? -16.206 -0.274 9.406 1.00 95.12 182 PRO A O 1
ATOM 1461 N N . ARG A 1 183 ? -15.088 0.647 11.139 1.00 96.44 183 ARG A N 1
ATOM 1462 C CA . ARG A 1 183 ? -14.519 1.779 10.384 1.00 96.44 183 ARG A CA 1
ATOM 1463 C C . ARG A 1 183 ? -13.496 1.288 9.365 1.00 96.44 183 ARG A C 1
ATOM 1465 O O . ARG A 1 183 ? -13.593 1.643 8.190 1.00 96.44 183 ARG A O 1
ATOM 1472 N N . LEU A 1 184 ? -12.595 0.405 9.797 1.00 96.69 184 LEU A N 1
ATOM 1473 C CA . LEU A 1 184 ? -11.609 -0.258 8.945 1.00 96.69 184 LEU A CA 1
ATOM 1474 C C . LEU A 1 184 ? -12.293 -0.984 7.783 1.00 96.69 184 LEU A C 1
ATOM 1476 O O . LEU A 1 184 ? -11.991 -0.721 6.620 1.00 96.69 184 LEU A O 1
ATOM 1480 N N . GLN A 1 185 ? -13.286 -1.827 8.079 1.00 95.81 185 GLN A N 1
ATOM 1481 C CA . GLN A 1 185 ? -14.001 -2.600 7.062 1.00 95.81 185 GLN A CA 1
ATOM 1482 C C . GLN A 1 185 ? -14.770 -1.718 6.072 1.00 95.81 185 GLN A C 1
ATOM 1484 O O . GLN A 1 185 ? -14.794 -2.008 4.873 1.00 95.81 185 GLN A O 1
ATOM 1489 N N . ARG A 1 186 ? -15.375 -0.617 6.535 1.00 96.44 186 ARG A N 1
ATOM 1490 C CA . ARG A 1 186 ? -16.018 0.363 5.648 1.00 96.44 186 ARG A CA 1
ATOM 1491 C C . ARG A 1 186 ? -14.995 0.998 4.708 1.00 96.44 186 ARG A C 1
ATOM 1493 O O . ARG A 1 186 ? -15.168 0.931 3.492 1.00 96.44 186 ARG A O 1
ATOM 1500 N N . ARG A 1 187 ? -13.899 1.529 5.258 1.00 96.88 187 ARG A N 1
ATOM 1501 C CA . ARG A 1 187 ? -12.848 2.183 4.472 1.00 96.88 187 ARG A CA 1
ATOM 1502 C C . ARG A 1 187 ? -12.214 1.229 3.459 1.00 96.88 187 ARG A C 1
ATOM 1504 O O . ARG A 1 187 ? -11.998 1.615 2.310 1.00 96.88 187 ARG A O 1
ATOM 1511 N N . ARG A 1 188 ? -11.982 -0.027 3.851 1.00 96.00 188 ARG A N 1
ATOM 1512 C CA . ARG A 1 188 ? -11.469 -1.082 2.970 1.00 96.00 188 ARG A CA 1
ATOM 1513 C C . ARG A 1 188 ? -12.394 -1.317 1.772 1.00 96.00 188 ARG A C 1
ATOM 1515 O O . ARG A 1 188 ? -11.925 -1.359 0.637 1.00 96.00 188 ARG A O 1
ATOM 1522 N N . ARG A 1 189 ? -13.713 -1.422 1.987 1.00 95.69 189 ARG A N 1
ATOM 1523 C CA . ARG A 1 189 ? -14.694 -1.580 0.892 1.00 95.69 189 ARG A CA 1
ATOM 1524 C C . ARG A 1 189 ? -14.673 -0.392 -0.071 1.00 95.69 189 ARG A C 1
ATOM 1526 O O . ARG A 1 189 ? -14.657 -0.602 -1.285 1.00 95.69 189 ARG A O 1
ATOM 1533 N N . ASP A 1 190 ? -14.615 0.829 0.457 1.00 96.69 190 ASP A N 1
ATOM 1534 C CA . ASP A 1 190 ? -14.597 2.051 -0.353 1.00 96.69 190 ASP A CA 1
ATOM 1535 C C . ASP A 1 190 ? -13.342 2.132 -1.228 1.00 96.69 190 ASP A C 1
ATOM 1537 O O . ASP A 1 190 ? -13.428 2.362 -2.439 1.00 96.69 190 ASP A O 1
ATOM 1541 N N . LEU A 1 191 ? -12.169 1.884 -0.641 1.00 96.75 191 LEU A N 1
ATOM 1542 C CA . LEU A 1 191 ? -10.903 1.869 -1.369 1.00 96.75 191 LEU A CA 1
ATOM 1543 C C . LEU A 1 191 ? -10.850 0.749 -2.409 1.00 96.75 191 LEU A C 1
ATOM 1545 O O . LEU A 1 191 ? -10.363 0.964 -3.519 1.00 96.75 191 LEU A O 1
ATOM 1549 N N . LEU A 1 192 ? -11.392 -0.433 -2.102 1.00 96.00 192 LEU A N 1
ATOM 1550 C CA . LEU A 1 192 ? -11.456 -1.540 -3.053 1.00 96.00 192 LEU A CA 1
ATOM 1551 C C . LEU A 1 192 ? -12.341 -1.202 -4.257 1.00 96.00 192 LEU A C 1
ATOM 1553 O O . LEU A 1 192 ? -11.974 -1.495 -5.401 1.00 96.00 192 LEU A O 1
ATOM 1557 N N . ALA A 1 193 ? -13.486 -0.555 -4.029 1.00 95.94 193 ALA A N 1
ATOM 1558 C CA . ALA A 1 193 ? -14.354 -0.080 -5.101 1.00 95.94 193 ALA A CA 1
ATOM 1559 C C . ALA A 1 193 ? -13.641 0.963 -5.983 1.00 95.94 193 ALA A C 1
ATOM 1561 O O . ALA A 1 193 ? -13.672 0.860 -7.216 1.00 95.94 193 ALA A O 1
ATOM 1562 N N . GLN A 1 194 ? -12.935 1.917 -5.369 1.00 96.81 194 GLN A N 1
ATOM 1563 C CA . GLN A 1 194 ? -12.139 2.925 -6.078 1.00 96.81 194 GLN A CA 1
ATOM 1564 C C . GLN A 1 194 ? -11.009 2.292 -6.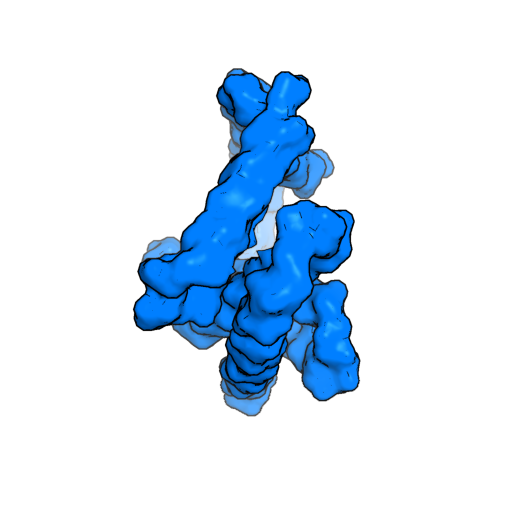897 1.00 96.81 194 GLN A C 1
ATOM 1566 O O . GLN A 1 194 ? -10.899 2.551 -8.099 1.00 96.81 194 GLN A O 1
ATOM 1571 N N . ALA A 1 195 ? -10.225 1.398 -6.289 1.00 96.94 195 ALA A N 1
ATOM 1572 C CA . ALA A 1 195 ? -9.146 0.678 -6.955 1.00 96.94 195 ALA A CA 1
ATOM 1573 C C . ALA A 1 195 ? -9.678 -0.102 -8.165 1.00 96.94 195 ALA A C 1
ATOM 1575 O O . ALA A 1 195 ? -9.129 -0.006 -9.264 1.00 96.94 195 ALA A O 1
ATOM 1576 N N . ARG A 1 196 ? -10.797 -0.824 -8.018 1.00 95.12 196 ARG A N 1
ATOM 1577 C CA . ARG A 1 196 ? -11.433 -1.560 -9.124 1.00 95.12 196 ARG A CA 1
ATOM 1578 C C . ARG A 1 196 ? -11.835 -0.651 -10.280 1.00 95.12 196 ARG A C 1
ATOM 1580 O O . ARG A 1 196 ? -11.575 -1.019 -11.428 1.00 95.12 196 ARG A O 1
ATOM 1587 N N . LYS A 1 197 ? -12.424 0.514 -9.989 1.00 95.12 197 LYS A N 1
ATOM 1588 C CA . LYS A 1 197 ? -12.808 1.518 -10.994 1.00 95.12 197 LYS A CA 1
ATOM 1589 C C . LYS A 1 197 ? -11.587 2.064 -11.737 1.00 95.12 197 LYS A C 1
ATOM 1591 O O . LYS A 1 197 ? -11.595 2.096 -12.967 1.00 95.12 197 LYS A O 1
ATOM 1596 N N . LEU A 1 198 ? -10.528 2.429 -11.012 1.00 96.12 198 LEU A N 1
ATOM 1597 C CA . LEU A 1 198 ? -9.265 2.894 -11.597 1.00 96.12 198 LEU A CA 1
ATOM 1598 C C . LEU A 1 198 ? -8.612 1.810 -12.463 1.00 96.12 198 LEU A C 1
ATOM 1600 O O . LEU A 1 198 ? -8.253 2.072 -13.605 1.00 96.12 198 LEU A O 1
ATOM 1604 N N . GLY A 1 199 ? -8.547 0.567 -11.979 1.00 95.69 199 GLY A N 1
ATOM 1605 C CA . GLY A 1 199 ? -8.054 -0.564 -12.767 1.00 95.69 199 GLY A CA 1
ATOM 1606 C C . GLY A 1 199 ? -8.862 -0.802 -14.047 1.00 95.69 199 GLY A C 1
ATOM 1607 O O . GLY A 1 199 ? -8.287 -1.109 -15.087 1.00 95.69 199 GLY A O 1
ATOM 1608 N N . GLY A 1 200 ? -10.184 -0.609 -14.000 1.00 94.62 200 GLY A N 1
ATOM 1609 C CA . GLY A 1 200 ? -11.043 -0.660 -15.184 1.00 94.62 200 GLY A CA 1
ATOM 1610 C C . GLY A 1 200 ? -10.650 0.383 -16.229 1.00 94.62 200 GLY A C 1
ATOM 1611 O O . GLY A 1 200 ? -10.445 0.024 -17.382 1.00 94.62 200 GLY A O 1
ATOM 1612 N N . ARG A 1 201 ? -10.457 1.639 -15.812 1.00 94.19 201 ARG A N 1
ATOM 1613 C CA . ARG A 1 201 ? -9.997 2.725 -16.694 1.00 94.19 201 ARG A CA 1
ATOM 1614 C C . ARG A 1 201 ? -8.617 2.443 -17.290 1.00 94.19 201 ARG A C 1
ATOM 1616 O O . ARG A 1 201 ? -8.449 2.537 -18.494 1.00 94.19 201 ARG A O 1
ATOM 1623 N N . ILE A 1 202 ? -7.650 2.046 -16.466 1.00 93.94 202 ILE A N 1
ATOM 1624 C CA . ILE A 1 202 ? -6.255 1.834 -16.889 1.00 93.94 202 ILE A CA 1
ATOM 1625 C C . ILE A 1 202 ? -6.124 0.650 -17.846 1.00 93.94 202 ILE A C 1
ATOM 1627 O O . ILE A 1 202 ? -5.317 0.672 -18.774 1.00 93.94 202 ILE A O 1
ATOM 1631 N N . TYR A 1 203 ? -6.869 -0.427 -17.593 1.00 93.31 203 TYR A N 1
ATOM 1632 C CA . TYR A 1 203 ? -6.729 -1.643 -18.376 1.00 93.31 203 TYR A CA 1
ATOM 1633 C C . TYR A 1 203 ? -7.776 -1.781 -19.477 1.00 93.31 203 TYR A C 1
ATOM 1635 O O . TYR A 1 203 ? -7.567 -2.627 -20.325 1.00 93.31 203 TYR A O 1
ATOM 1643 N N . PHE A 1 204 ? -8.899 -1.070 -19.505 1.00 84.44 204 PHE A N 1
ATOM 1644 C CA . PHE A 1 204 ? -9.955 -1.313 -20.506 1.00 84.44 204 PHE A CA 1
ATOM 1645 C C . PHE A 1 204 ? -10.459 -0.064 -21.229 1.00 84.44 204 PHE A C 1
ATOM 1647 O O . PHE A 1 204 ? -11.358 -0.218 -22.054 1.00 84.44 204 PHE A O 1
ATOM 1654 N N . ASN A 1 205 ? -9.868 1.108 -20.976 1.00 57.25 205 ASN A N 1
ATOM 1655 C CA . ASN A 1 205 ? -9.891 2.183 -21.969 1.00 57.25 205 ASN A CA 1
ATOM 1656 C C . ASN A 1 205 ? -8.935 1.879 -23.126 1.00 57.25 205 ASN A C 1
ATOM 1658 O O . ASN A 1 205 ? -7.923 1.171 -22.899 1.00 57.25 205 ASN A O 1
#

InterPro domains:
  IPR007899 CHAD domain [PF05235] (3-137)
  IPR038186 CHAD domain superfamily [G3DSA:1.40.20.10] (1-203)

pLDDT: mean 87.37, std 11.41, range [42.78, 97.31]